Protein AF-A0A7D9HE84-F1 (afdb_monomer_lite)

Sequence (215 aa):
MQRWINGPDFLSQSMENWPERPADMGDIPSDDPEIKKDAKVYATAKNTSNPILTAFERVSSWNKLKKIMAWVLRYKTNLRKRAKDCDDNDTPPEKQDDTKAFKTITVQEMNEAEREILRLVQNDSYPDEIRCVAQCDPQNSQGKRKSIRKSSHIYKLDPIVVNDLLCVGGRLQQAPIDNEAKHPIILPKKHHVVNLIIRHFHNLSGHSGTEYTLL

Radius of gyration: 29.32 Å; chains: 1; bounding box: 57×51×92 Å

pLDDT: mean 75.33, std 14.49, range [41.66, 94.88]

Organism: Paramuricea clavata (NCBI:txid317549)

Foldseek 3Di:
DVCVVVPDPQVVDPPVSDDDDPPPPDDDDPPPPVDDDDPPDDDDPDPCDPVLQVVVLVDQALQVQLQVLLVVVVVVVVVVVVVVVVVPPPDDPPPPPPPPPPDDRDPVSSVVSVVVVQLVQCCVPPVPVLVLQVVQDPPPVPDDRSQDPPPDPCSVQVWHADPSFTWGADDCPPPPDDPCVRTDGDGDPDGSSVVNVLVNVCVVVVVDDPVRSPD

Secondary structure (DSSP, 8-state):
-HHHHH--GGGGS-GGGSPPPPTT-PPPPTT-TTS---------------HHHHHHHT---HHHHHHHHHHHHHHHHHHHHHHHHTTSTTS------TT---PPPPHHHHHHHHHHHHHHHHHHH-HHHHHHHHT--TT-TTS---PPPTTSTTGGG-EEEETTEEEE-STTTTSSS-HHHHSPBP--SS-HHHHHHHHHHHHHTTT--GGGG--

Structure (mmCIF, N/CA/C/O backbone):
data_AF-A0A7D9HE84-F1
#
_entry.id   AF-A0A7D9HE84-F1
#
loop_
_atom_site.group_PDB
_atom_site.id
_atom_site.type_symbol
_atom_site.label_atom_id
_atom_site.label_alt_id
_atom_site.label_comp_id
_atom_site.label_asym_id
_atom_site.label_entity_id
_atom_site.label_seq_id
_atom_site.pdbx_PDB_ins_code
_atom_site.Cartn_x
_atom_site.Cartn_y
_atom_site.Cartn_z
_atom_site.occupancy
_atom_site.B_iso_or_equiv
_atom_site.auth_seq_id
_atom_site.auth_comp_id
_atom_site.auth_asym_id
_atom_site.auth_atom_id
_atom_site.pdbx_PDB_model_num
ATOM 1 N N . MET A 1 1 ? 26.954 -9.619 -48.885 1.00 55.12 1 MET A N 1
ATOM 2 C CA . MET A 1 1 ? 26.266 -9.327 -47.602 1.00 55.12 1 MET A CA 1
ATOM 3 C C . MET A 1 1 ? 26.498 -7.906 -47.078 1.00 55.12 1 MET A C 1
ATOM 5 O O . MET A 1 1 ? 25.589 -7.383 -46.456 1.00 55.12 1 MET A O 1
ATOM 9 N N . GLN A 1 2 ? 27.640 -7.250 -47.335 1.00 63.47 2 GLN A N 1
ATOM 10 C CA . GLN A 1 2 ? 27.937 -5.907 -46.789 1.00 63.47 2 GLN A CA 1
ATOM 11 C C . GLN A 1 2 ? 26.961 -4.795 -47.226 1.00 63.47 2 GLN A C 1
ATOM 13 O O . GLN A 1 2 ? 26.641 -3.929 -46.423 1.00 63.47 2 GLN A O 1
ATOM 18 N N . ARG A 1 3 ? 26.412 -4.858 -48.448 1.00 63.22 3 ARG A N 1
ATOM 19 C CA . ARG A 1 3 ? 25.495 -3.833 -48.996 1.00 63.22 3 ARG A CA 1
ATOM 20 C C . ARG A 1 3 ? 24.160 -3.704 -48.241 1.00 63.22 3 ARG A C 1
ATOM 22 O O . ARG A 1 3 ? 23.574 -2.633 -48.222 1.00 63.22 3 ARG A O 1
ATOM 29 N N . TRP A 1 4 ? 23.690 -4.783 -47.608 1.00 68.06 4 TRP A N 1
ATOM 30 C CA . TRP A 1 4 ? 22.490 -4.769 -46.753 1.00 68.06 4 TRP A CA 1
ATOM 31 C C . TRP A 1 4 ? 22.789 -4.204 -45.359 1.00 68.06 4 TRP A C 1
ATOM 33 O O . TRP A 1 4 ? 21.934 -3.577 -44.749 1.00 68.06 4 TRP A O 1
ATOM 43 N N . ILE A 1 5 ? 24.000 -4.445 -44.850 1.00 76.38 5 ILE A N 1
ATOM 44 C CA . ILE A 1 5 ? 24.392 -4.076 -43.484 1.00 76.38 5 ILE A CA 1
ATOM 45 C C . ILE A 1 5 ? 24.798 -2.600 -43.416 1.00 76.38 5 ILE A C 1
ATOM 47 O O . ILE A 1 5 ? 24.436 -1.914 -42.469 1.00 76.38 5 ILE A O 1
ATOM 51 N N . ASN A 1 6 ? 25.511 -2.112 -44.433 1.00 77.62 6 ASN A N 1
ATOM 52 C CA . ASN A 1 6 ? 26.061 -0.755 -44.454 1.00 77.62 6 ASN A CA 1
ATOM 53 C C . ASN A 1 6 ? 25.227 0.222 -45.296 1.00 77.62 6 ASN A C 1
ATOM 55 O O . ASN A 1 6 ? 25.438 1.427 -45.227 1.00 77.62 6 ASN A O 1
ATOM 59 N N . GLY A 1 7 ? 24.274 -0.293 -46.079 1.00 78.25 7 GLY A N 1
ATOM 60 C CA . GLY A 1 7 ? 23.472 0.508 -46.994 1.00 78.25 7 GLY A CA 1
ATOM 61 C C . GLY A 1 7 ? 24.261 1.025 -48.208 1.00 78.25 7 GLY A C 1
ATOM 62 O O . GLY A 1 7 ? 25.367 0.559 -48.488 1.00 78.25 7 GLY A O 1
ATOM 63 N N . PRO A 1 8 ? 23.662 1.941 -48.986 1.00 80.06 8 PRO A N 1
ATOM 64 C CA . PRO A 1 8 ? 24.319 2.610 -50.102 1.00 80.06 8 PRO A CA 1
ATOM 65 C C . PRO A 1 8 ? 25.438 3.545 -49.637 1.00 80.06 8 PRO A C 1
ATOM 67 O O . PRO A 1 8 ? 25.253 4.319 -48.700 1.00 80.06 8 PRO A O 1
ATOM 70 N N . ASP A 1 9 ? 26.553 3.552 -50.367 1.00 77.44 9 ASP A N 1
ATOM 71 C CA . ASP A 1 9 ? 27.750 4.318 -49.998 1.00 77.44 9 ASP A CA 1
ATOM 72 C C . ASP A 1 9 ? 27.486 5.829 -49.868 1.00 77.44 9 ASP A C 1
ATOM 74 O O . ASP A 1 9 ? 28.075 6.488 -49.011 1.00 77.44 9 ASP A O 1
ATOM 78 N N . PHE A 1 10 ? 26.550 6.378 -50.653 1.00 80.00 10 PHE A N 1
ATOM 79 C CA . PHE A 1 10 ? 26.212 7.805 -50.620 1.00 80.00 10 PHE A CA 1
ATOM 80 C C . PHE A 1 10 ? 25.635 8.263 -49.270 1.00 80.00 10 PHE A C 1
ATOM 82 O O . PHE A 1 10 ? 25.837 9.413 -48.898 1.00 80.00 10 PHE A O 1
ATOM 89 N N . LEU A 1 11 ? 24.987 7.380 -48.492 1.00 75.31 11 LEU A N 1
ATOM 90 C CA . LEU A 1 11 ? 24.453 7.738 -47.166 1.00 75.31 11 LEU A CA 1
ATOM 91 C C . LEU A 1 11 ? 25.554 8.087 -46.159 1.00 75.31 11 LEU A C 1
ATOM 93 O O . LEU A 1 11 ? 25.295 8.782 -45.181 1.00 75.31 11 LEU A O 1
ATOM 97 N N . SER A 1 12 ? 26.771 7.591 -46.388 1.00 79.38 12 SER A N 1
ATOM 98 C CA . SER A 1 12 ? 27.936 7.880 -45.548 1.00 79.38 12 SER A CA 1
ATOM 99 C C . SER A 1 12 ? 28.714 9.128 -45.984 1.00 79.38 12 SER A C 1
ATOM 101 O O . SER A 1 12 ? 29.650 9.534 -45.297 1.00 79.38 12 SER A O 1
ATOM 103 N N . GLN A 1 13 ? 28.338 9.742 -47.111 1.00 81.38 13 GLN A N 1
ATOM 104 C CA . GLN A 1 13 ? 28.983 10.931 -47.672 1.00 81.38 13 GLN A CA 1
ATOM 105 C C . GLN A 1 13 ? 28.201 12.206 -47.323 1.00 81.38 13 GLN A C 1
ATOM 107 O O . GLN A 1 13 ? 27.059 12.149 -46.860 1.00 81.38 13 GLN A O 1
ATOM 112 N N . SER A 1 14 ? 28.821 13.372 -47.543 1.00 79.56 14 SER A N 1
ATOM 113 C CA . SER A 1 14 ? 28.157 14.668 -47.369 1.00 79.56 14 SER A CA 1
ATOM 114 C C . SER A 1 14 ? 26.906 14.772 -48.246 1.00 79.56 14 SER A C 1
ATOM 116 O O . SER A 1 14 ? 26.841 14.192 -49.330 1.00 79.56 14 SER A O 1
ATOM 118 N N . MET A 1 15 ? 25.919 15.542 -47.779 1.00 75.25 15 MET A N 1
ATOM 119 C CA . MET A 1 15 ? 24.612 15.709 -48.431 1.00 75.25 15 MET A CA 1
ATOM 120 C C . MET A 1 15 ? 24.710 16.211 -49.883 1.00 75.25 15 MET A C 1
ATOM 122 O O . MET A 1 15 ? 23.822 15.957 -50.685 1.00 75.25 15 MET A O 1
ATOM 126 N N . GLU A 1 16 ? 25.813 16.873 -50.230 1.00 79.31 16 GLU A N 1
ATOM 127 C CA . GLU A 1 16 ? 26.138 17.352 -51.581 1.00 79.31 16 GLU A CA 1
ATOM 128 C C . GLU A 1 16 ? 26.402 16.216 -52.583 1.00 79.31 16 GLU A C 1
ATOM 130 O O . GLU A 1 16 ? 26.230 16.405 -53.780 1.00 79.31 16 GLU A O 1
ATOM 135 N N . ASN A 1 17 ? 26.810 15.035 -52.107 1.00 78.12 17 ASN A N 1
ATOM 136 C CA . ASN A 1 17 ? 27.086 13.857 -52.936 1.00 78.12 17 ASN A CA 1
ATOM 137 C C . ASN A 1 17 ? 25.906 12.876 -52.985 1.00 78.12 17 ASN A C 1
ATOM 139 O O . ASN A 1 17 ? 26.036 11.750 -53.474 1.00 78.12 17 ASN A O 1
ATOM 143 N N . TRP A 1 18 ? 24.758 13.260 -52.426 1.00 84.00 18 TRP A N 1
ATOM 144 C CA . TRP A 1 18 ? 23.567 12.427 -52.476 1.00 84.00 18 TRP A CA 1
ATOM 145 C C . TRP A 1 18 ? 22.952 12.488 -53.876 1.00 84.00 18 TRP A C 1
ATOM 147 O O . TRP A 1 18 ? 22.980 13.538 -54.517 1.00 84.00 18 TRP A O 1
ATOM 157 N N . PRO A 1 19 ? 22.389 11.377 -54.377 1.00 81.06 19 PRO A N 1
ATOM 158 C CA . PRO A 1 19 ? 21.726 11.380 -55.669 1.00 81.06 19 PRO A CA 1
ATOM 159 C C . PRO A 1 19 ? 20.544 12.353 -55.645 1.00 81.06 19 PRO A C 1
ATOM 161 O O . PRO A 1 19 ? 19.648 12.243 -54.805 1.00 81.06 19 PRO A O 1
ATOM 164 N N . GLU A 1 20 ? 20.537 13.297 -56.580 1.00 74.94 20 GLU A N 1
ATOM 165 C CA . GLU A 1 20 ? 19.415 14.211 -56.762 1.00 74.94 20 GLU A CA 1
ATOM 166 C C . GLU A 1 20 ? 18.215 13.474 -57.364 1.00 74.94 20 GLU A C 1
ATOM 168 O O . GLU A 1 20 ? 18.352 12.526 -58.146 1.00 74.94 20 GLU A O 1
ATOM 173 N N . ARG A 1 21 ? 17.008 13.908 -56.986 1.00 68.94 21 ARG A N 1
ATOM 174 C CA . ARG A 1 21 ? 15.768 13.347 -57.526 1.00 68.94 21 ARG A CA 1
ATOM 175 C C . ARG A 1 21 ? 15.744 13.580 -59.047 1.00 68.94 21 ARG A C 1
ATOM 177 O O . ARG A 1 21 ? 15.818 14.737 -59.461 1.00 68.94 21 ARG A O 1
ATOM 184 N N . PRO A 1 22 ? 15.606 12.532 -59.882 1.00 73.88 22 PRO A N 1
ATOM 185 C CA . PRO A 1 22 ? 15.523 12.700 -61.329 1.00 73.88 22 PRO A CA 1
ATOM 186 C C . PRO A 1 22 ? 14.353 13.616 -61.698 1.00 73.88 22 PRO A C 1
ATOM 188 O O . PRO A 1 22 ? 13.243 13.425 -61.198 1.00 73.88 22 PRO A O 1
ATOM 191 N N . ALA A 1 23 ? 14.588 14.576 -62.595 1.00 62.75 23 ALA A N 1
ATOM 192 C CA . ALA A 1 23 ? 13.592 15.574 -63.007 1.00 62.75 23 ALA A CA 1
ATOM 193 C C . ALA A 1 23 ? 12.332 14.975 -63.671 1.00 62.75 23 ALA A C 1
ATOM 195 O O . ALA A 1 23 ? 11.319 15.658 -63.780 1.00 62.75 23 ALA A O 1
ATOM 196 N N . ASP A 1 24 ? 12.388 13.704 -64.082 1.00 62.75 24 ASP A N 1
ATOM 197 C CA . ASP A 1 24 ? 11.302 12.971 -64.748 1.00 62.75 24 ASP A CA 1
ATOM 198 C C . ASP A 1 24 ? 10.378 12.211 -63.766 1.00 62.75 24 ASP A C 1
ATOM 200 O O . ASP A 1 24 ? 9.417 11.556 -64.162 1.00 62.75 24 ASP A O 1
ATOM 204 N N . MET A 1 25 ? 10.630 12.294 -62.452 1.00 61.25 25 MET A N 1
ATOM 205 C CA . MET A 1 25 ? 9.649 11.864 -61.449 1.00 61.25 25 MET A CA 1
ATOM 206 C C . MET A 1 25 ? 8.612 12.970 -61.248 1.00 61.25 25 MET A C 1
ATOM 208 O O . MET A 1 25 ? 8.736 13.775 -60.318 1.00 61.25 25 MET A O 1
ATOM 212 N N . GLY A 1 26 ? 7.589 12.987 -62.102 1.00 65.75 26 GLY A N 1
ATOM 213 C CA . GLY A 1 26 ? 6.390 13.801 -61.898 1.00 65.75 26 GLY A CA 1
ATOM 214 C C . GLY A 1 26 ? 5.732 13.575 -60.528 1.00 65.75 26 GLY A C 1
ATOM 215 O O . GLY A 1 26 ? 6.112 12.685 -59.759 1.00 65.75 26 GLY A O 1
ATOM 216 N N . ASP A 1 27 ? 4.744 14.404 -60.199 1.00 66.00 27 ASP A N 1
ATOM 217 C CA . ASP A 1 27 ? 3.984 14.244 -58.961 1.00 66.00 27 ASP A CA 1
ATOM 218 C C . ASP A 1 27 ? 3.200 12.931 -58.981 1.00 66.00 27 ASP A C 1
ATOM 220 O O . ASP A 1 27 ? 2.479 12.622 -59.932 1.00 66.00 27 ASP A O 1
ATOM 224 N N . ILE A 1 28 ? 3.361 12.140 -57.921 1.00 63.38 28 ILE A N 1
ATOM 225 C CA . ILE A 1 28 ? 2.688 10.852 -57.806 1.00 63.38 28 ILE A CA 1
ATOM 226 C C . ILE A 1 28 ? 1.194 11.119 -57.547 1.00 63.38 28 ILE A C 1
ATOM 228 O O . ILE A 1 28 ? 0.873 11.879 -56.626 1.00 63.38 28 ILE A O 1
ATOM 232 N N . PRO A 1 29 ? 0.265 10.532 -58.324 1.00 67.94 29 PRO A N 1
ATOM 233 C CA . PRO A 1 29 ? -1.163 10.752 -58.134 1.00 67.94 29 PRO A CA 1
ATOM 234 C C . PRO A 1 29 ? -1.612 10.363 -56.720 1.00 67.94 29 PRO A C 1
ATOM 236 O O . PRO A 1 29 ? -1.306 9.277 -56.234 1.00 67.94 29 PRO A O 1
ATOM 239 N N . SER A 1 30 ? -2.402 11.223 -56.072 1.00 62.06 30 SER A N 1
ATOM 240 C CA . SER A 1 30 ? -2.876 11.022 -54.689 1.00 62.06 30 SER A CA 1
ATOM 241 C C . SER A 1 30 ? -3.753 9.769 -54.479 1.00 62.06 30 SER A C 1
ATOM 243 O O . SER A 1 30 ? -4.073 9.443 -53.332 1.00 62.06 30 SER A O 1
ATOM 245 N N . ASP A 1 31 ? -4.161 9.089 -55.552 1.00 66.56 31 ASP A N 1
ATOM 246 C CA . ASP A 1 31 ? -5.043 7.913 -55.540 1.00 66.56 31 ASP A CA 1
ATOM 247 C C . ASP A 1 31 ? -4.366 6.624 -56.040 1.00 66.56 31 ASP A C 1
ATOM 249 O O . ASP A 1 31 ? -5.037 5.674 -56.440 1.00 66.56 31 ASP A O 1
ATOM 253 N N . ASP A 1 32 ? -3.036 6.557 -55.981 1.00 69.75 32 ASP A N 1
ATOM 254 C CA . ASP A 1 32 ? -2.307 5.318 -56.245 1.00 69.75 32 ASP A CA 1
ATOM 255 C C . ASP A 1 32 ? -2.582 4.262 -55.139 1.00 69.75 32 ASP A C 1
ATOM 257 O O . ASP A 1 32 ? -2.322 4.519 -53.955 1.00 69.75 32 ASP A O 1
ATOM 261 N N . PRO A 1 33 ? -3.117 3.073 -55.485 1.00 63.25 33 PRO A N 1
ATOM 262 C CA . PRO A 1 33 ? -3.430 2.013 -54.527 1.00 63.25 33 PRO A CA 1
ATOM 263 C C . PRO A 1 33 ? -2.194 1.350 -53.891 1.00 63.25 33 PRO A C 1
ATOM 265 O O . PRO A 1 33 ? -2.343 0.675 -52.869 1.00 63.25 33 PRO A O 1
ATOM 268 N N . GLU A 1 34 ? -0.991 1.528 -54.447 1.00 67.56 34 GLU A N 1
ATOM 269 C CA . GLU A 1 34 ? 0.266 1.034 -53.868 1.00 67.56 34 GLU A CA 1
ATOM 270 C C . GLU A 1 34 ? 0.858 2.002 -52.825 1.00 67.56 34 GLU A C 1
ATOM 272 O O . GLU A 1 34 ? 1.746 1.628 -52.051 1.00 67.56 34 GLU A O 1
ATOM 277 N N . ILE A 1 35 ? 0.316 3.223 -52.717 1.00 63.00 35 ILE A N 1
ATOM 278 C CA . ILE A 1 35 ? 0.700 4.201 -51.696 1.00 63.00 35 ILE A CA 1
ATOM 279 C C . ILE A 1 35 ? -0.163 4.004 -50.451 1.00 63.00 35 ILE A C 1
ATOM 281 O O . ILE A 1 35 ? -1.367 4.272 -50.421 1.00 63.00 35 ILE A O 1
ATOM 285 N N . LYS A 1 36 ? 0.470 3.582 -49.353 1.00 59.44 36 LYS A N 1
ATOM 286 C CA . LYS A 1 36 ? -0.172 3.600 -48.035 1.00 59.44 36 LYS A CA 1
ATOM 287 C C . LYS A 1 36 ? -0.446 5.049 -47.629 1.00 59.44 36 LYS A C 1
ATOM 289 O O . LYS A 1 36 ? 0.465 5.742 -47.187 1.00 59.44 36 LYS A O 1
ATOM 294 N N . LYS A 1 37 ? -1.710 5.476 -47.743 1.00 60.06 37 LYS A N 1
ATOM 295 C CA . LYS A 1 37 ? -2.224 6.729 -47.160 1.00 60.06 37 LYS A CA 1
ATOM 296 C C . LYS A 1 37 ? -1.767 6.809 -45.697 1.00 60.06 37 LYS A C 1
ATOM 298 O O . LYS A 1 37 ? -1.848 5.799 -44.994 1.00 60.06 37 LYS A O 1
ATOM 303 N N . ASP A 1 38 ? -1.259 7.973 -45.283 1.00 58.78 38 ASP A N 1
ATOM 304 C CA . ASP A 1 38 ? -0.577 8.200 -44.003 1.00 58.78 38 ASP A CA 1
ATOM 305 C C . ASP A 1 38 ? -1.162 7.370 -42.857 1.00 58.78 38 ASP A C 1
ATOM 307 O O . ASP A 1 38 ? -2.359 7.435 -42.551 1.00 58.78 38 ASP A O 1
ATOM 311 N N . ALA A 1 39 ? -0.306 6.573 -42.216 1.00 52.66 39 ALA A N 1
ATOM 312 C CA . ALA A 1 39 ? -0.697 5.753 -41.083 1.00 52.66 39 ALA A CA 1
ATOM 313 C C . ALA A 1 39 ? -1.156 6.667 -39.938 1.00 52.66 39 ALA A C 1
ATOM 315 O O . ALA A 1 39 ? -0.348 7.207 -39.184 1.00 52.66 39 ALA A O 1
ATOM 316 N N . LYS A 1 40 ? -2.473 6.842 -39.790 1.00 61.28 40 LYS A N 1
ATOM 317 C CA . LYS A 1 40 ? -3.056 7.505 -38.622 1.00 61.28 40 LYS A CA 1
ATOM 318 C C . LYS A 1 40 ? -2.782 6.645 -37.392 1.00 61.28 40 LYS A C 1
ATOM 320 O O . LYS A 1 40 ? -3.457 5.647 -37.147 1.00 61.28 40 LYS A O 1
ATOM 325 N N . VAL A 1 41 ? -1.766 7.029 -36.625 1.00 53.50 41 VAL A N 1
ATOM 326 C CA . VAL A 1 41 ? -1.470 6.431 -35.324 1.00 53.50 41 VAL A CA 1
ATOM 327 C C . VAL A 1 41 ? -2.462 6.997 -34.314 1.00 53.50 41 VAL A C 1
ATOM 329 O O . VAL A 1 41 ? -2.387 8.162 -33.930 1.00 53.50 41 VAL A O 1
ATOM 332 N N . TYR A 1 42 ? -3.408 6.171 -33.877 1.00 61.50 42 TYR A N 1
ATOM 333 C CA . TYR A 1 42 ? -4.300 6.511 -32.775 1.00 61.50 42 TYR A CA 1
ATOM 334 C C . TYR A 1 42 ? -3.640 6.095 -31.461 1.00 61.50 42 TYR A C 1
ATOM 336 O O . TYR A 1 42 ? -3.460 4.908 -31.191 1.00 61.50 42 TYR A O 1
ATOM 344 N N . ALA A 1 43 ? -3.274 7.069 -30.629 1.00 54.94 43 ALA A N 1
ATOM 345 C CA . ALA A 1 43 ? -2.825 6.798 -29.272 1.00 54.94 43 ALA A CA 1
ATOM 346 C C . ALA A 1 43 ? -4.036 6.415 -28.408 1.00 54.94 43 ALA A C 1
ATOM 348 O O . ALA A 1 43 ? -4.848 7.259 -28.035 1.00 54.94 43 ALA A O 1
ATOM 349 N N . THR A 1 44 ? -4.175 5.132 -28.079 1.00 53.66 44 THR A N 1
ATOM 350 C CA . THR A 1 44 ? -5.149 4.694 -27.076 1.00 53.66 44 THR A CA 1
ATOM 351 C C . THR A 1 44 ? -4.601 5.001 -25.687 1.00 53.66 44 THR A C 1
ATOM 353 O O . THR A 1 44 ? -3.678 4.329 -25.222 1.00 53.66 44 THR 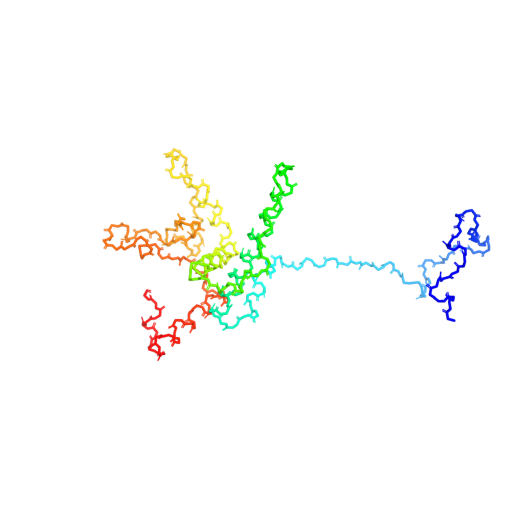A O 1
ATOM 356 N N . ALA A 1 45 ? -5.173 5.996 -25.010 1.00 58.53 45 ALA A N 1
ATOM 357 C CA . ALA A 1 45 ? -4.937 6.215 -23.589 1.00 58.53 45 ALA A CA 1
ATOM 358 C C . ALA A 1 45 ? -5.522 5.028 -22.805 1.00 58.53 45 ALA A C 1
ATOM 360 O O . ALA A 1 45 ? -6.716 4.980 -22.512 1.00 58.53 45 ALA A O 1
ATOM 361 N N . LYS A 1 46 ? -4.697 4.021 -22.498 1.00 56.78 46 LYS A N 1
ATOM 362 C CA . LYS A 1 46 ? -5.054 3.040 -21.469 1.00 56.78 46 LYS A CA 1
ATOM 363 C C . LYS A 1 46 ? -5.124 3.789 -20.144 1.00 56.78 46 LYS A C 1
ATOM 365 O O . LYS A 1 46 ? -4.199 4.534 -19.828 1.00 56.78 46 LYS A O 1
ATOM 370 N N . ASN A 1 47 ? -6.210 3.581 -19.396 1.00 58.31 47 ASN A N 1
ATOM 371 C CA . ASN A 1 47 ? -6.350 4.083 -18.032 1.00 58.31 47 ASN A CA 1
ATOM 372 C C . ASN A 1 47 ? -5.047 3.840 -17.269 1.00 58.31 47 ASN A C 1
ATOM 374 O O . ASN A 1 47 ? -4.527 2.723 -17.269 1.00 58.31 47 ASN A O 1
ATOM 378 N N . THR A 1 48 ? -4.523 4.913 -16.690 1.00 58.00 48 THR A N 1
ATOM 379 C CA . THR A 1 48 ? -3.223 5.028 -16.034 1.00 58.00 48 THR A CA 1
ATOM 380 C C . THR A 1 48 ? -3.173 4.169 -14.766 1.00 58.00 48 THR A C 1
ATOM 382 O O . THR A 1 48 ? -3.140 4.696 -13.660 1.00 58.00 48 THR A O 1
ATOM 385 N N . SER A 1 49 ? -3.222 2.839 -14.887 1.00 67.19 49 SER A N 1
ATOM 386 C CA . SER A 1 49 ? -3.042 1.963 -13.732 1.00 67.19 49 SER A CA 1
ATOM 387 C C . SER A 1 49 ? -1.592 2.061 -13.281 1.00 67.19 49 SER A C 1
ATOM 389 O O . SER A 1 49 ? -0.666 1.987 -14.094 1.00 67.19 49 SER A O 1
ATOM 391 N N . ASN A 1 50 ? -1.378 2.237 -11.981 1.00 78.56 50 ASN A N 1
ATOM 392 C CA . ASN A 1 50 ? -0.035 2.295 -11.428 1.00 78.56 50 ASN A CA 1
ATOM 393 C C . ASN A 1 50 ? 0.713 0.986 -11.771 1.00 78.56 50 ASN A C 1
ATOM 395 O O . ASN A 1 50 ? 0.246 -0.089 -11.382 1.00 78.56 50 ASN A O 1
ATOM 399 N N . PRO A 1 51 ? 1.867 1.035 -12.467 1.00 84.00 51 PRO A N 1
ATOM 400 C CA . PRO A 1 51 ? 2.566 -0.168 -12.926 1.00 84.00 51 PRO A CA 1
ATOM 401 C C . PRO A 1 51 ? 2.991 -1.081 -11.768 1.00 84.00 51 PRO A C 1
ATOM 403 O O . PRO A 1 51 ? 3.078 -2.298 -11.935 1.00 84.00 51 PRO A O 1
ATOM 406 N N . ILE A 1 52 ? 3.215 -0.510 -10.579 1.00 85.56 52 ILE A N 1
ATOM 407 C CA . ILE A 1 52 ? 3.523 -1.266 -9.362 1.00 85.56 52 ILE A CA 1
ATOM 408 C C . ILE A 1 52 ? 2.299 -2.073 -8.913 1.00 85.56 52 ILE A C 1
ATOM 410 O O . ILE A 1 52 ? 2.434 -3.249 -8.581 1.00 85.56 52 ILE A O 1
ATOM 414 N N . LEU A 1 53 ? 1.099 -1.489 -8.960 1.00 86.19 53 LEU A N 1
ATOM 415 C CA . LEU A 1 53 ? -0.137 -2.184 -8.586 1.00 86.19 53 LEU A CA 1
ATOM 416 C C . LEU A 1 53 ? -0.495 -3.278 -9.592 1.00 86.19 53 LEU A C 1
ATOM 418 O O . LEU A 1 53 ? -0.844 -4.383 -9.186 1.00 86.19 53 LEU A O 1
ATOM 422 N N . THR A 1 54 ? -0.281 -3.039 -10.887 1.00 87.50 54 THR A N 1
ATOM 423 C CA . THR A 1 54 ? -0.404 -4.088 -11.911 1.00 87.50 54 THR A CA 1
ATOM 424 C C . THR A 1 54 ? 0.567 -5.247 -11.651 1.00 87.50 54 THR A C 1
ATOM 426 O O . THR A 1 54 ? 0.235 -6.413 -11.855 1.00 87.50 54 THR A O 1
ATOM 429 N N . ALA A 1 55 ? 1.777 -4.968 -11.153 1.00 87.75 55 ALA A N 1
ATOM 430 C CA . ALA A 1 55 ? 2.708 -6.023 -10.763 1.00 87.75 55 ALA A CA 1
ATOM 431 C C . ALA A 1 55 ? 2.221 -6.817 -9.535 1.00 87.75 55 ALA A C 1
ATOM 433 O O . ALA A 1 55 ? 2.496 -8.017 -9.446 1.00 87.75 55 ALA A O 1
ATOM 434 N N . PHE A 1 56 ? 1.471 -6.194 -8.618 1.00 91.44 56 PHE A N 1
ATOM 435 C CA . PHE A 1 56 ? 0.912 -6.874 -7.444 1.00 91.44 56 PHE A CA 1
ATOM 436 C C . PHE A 1 56 ? -0.122 -7.936 -7.827 1.00 91.44 56 PHE A C 1
ATOM 438 O O . PHE A 1 56 ? -0.164 -8.988 -7.189 1.00 91.44 56 PHE A O 1
ATOM 445 N N . GLU A 1 57 ? -0.894 -7.720 -8.896 1.00 89.44 57 GLU A N 1
ATOM 446 C CA . GLU A 1 57 ? -1.880 -8.685 -9.416 1.00 89.44 57 GLU A CA 1
ATOM 447 C C . GLU A 1 57 ? -1.251 -10.027 -9.817 1.00 89.44 57 GLU A C 1
ATOM 449 O O . GLU A 1 57 ? -1.882 -11.079 -9.733 1.00 89.44 57 GLU A O 1
ATOM 454 N N . ARG A 1 58 ? 0.035 -10.021 -10.186 1.00 90.69 58 ARG A N 1
ATOM 455 C CA . ARG A 1 58 ? 0.783 -11.226 -10.581 1.00 90.69 58 ARG A CA 1
ATOM 456 C C . ARG A 1 58 ? 1.271 -12.048 -9.386 1.00 90.69 58 ARG A C 1
ATOM 458 O O . ARG A 1 58 ? 1.822 -13.135 -9.567 1.00 90.69 58 ARG A O 1
ATOM 465 N N . VAL A 1 59 ? 1.119 -11.536 -8.165 1.00 92.00 59 VAL A N 1
ATOM 466 C CA . VAL A 1 59 ? 1.581 -12.182 -6.934 1.00 92.00 59 VAL A CA 1
ATOM 467 C C . VAL A 1 59 ? 0.396 -12.809 -6.207 1.00 92.00 59 VAL A C 1
ATOM 469 O O . VAL A 1 59 ? -0.598 -12.150 -5.947 1.00 92.00 59 VAL A O 1
ATOM 472 N N . SER A 1 60 ? 0.507 -14.081 -5.827 1.00 91.81 60 SER A N 1
ATOM 473 C CA . SER A 1 60 ? -0.576 -14.845 -5.184 1.00 91.81 60 SER A CA 1
ATOM 474 C C . SER A 1 60 ? -0.416 -15.038 -3.669 1.00 91.81 60 SER A C 1
ATOM 476 O O . SER A 1 60 ? -1.234 -15.707 -3.042 1.00 91.81 60 SER A O 1
ATOM 478 N N . SER A 1 61 ? 0.637 -14.482 -3.060 1.00 93.06 61 SER A N 1
ATOM 479 C CA . SER A 1 61 ? 0.949 -14.655 -1.636 1.00 93.06 61 SER A CA 1
ATOM 480 C C . SER A 1 61 ? 1.300 -13.327 -0.980 1.00 93.06 61 SER A C 1
ATOM 482 O O . SER A 1 61 ? 2.185 -12.614 -1.457 1.00 93.06 61 SER A O 1
ATOM 484 N N . TRP A 1 62 ? 0.659 -13.040 0.157 1.00 93.88 62 TRP A N 1
ATOM 485 C CA . TRP A 1 62 ? 0.918 -11.835 0.946 1.00 93.88 62 TRP A CA 1
ATOM 486 C C . TRP A 1 62 ? 2.379 -11.733 1.394 1.00 93.88 62 TRP A C 1
ATOM 488 O O . TRP A 1 62 ? 3.047 -10.738 1.134 1.00 93.88 62 TRP A O 1
ATOM 498 N N . ASN A 1 63 ? 2.934 -12.803 1.968 1.00 92.62 63 ASN A N 1
ATOM 499 C CA . ASN A 1 63 ? 4.334 -12.815 2.400 1.00 92.62 63 ASN A CA 1
ATOM 500 C C . ASN A 1 63 ? 5.315 -12.663 1.232 1.00 92.62 63 ASN A C 1
ATOM 502 O O . ASN A 1 63 ? 6.347 -12.007 1.377 1.00 92.62 63 ASN A O 1
ATOM 506 N N . LYS A 1 64 ? 5.000 -13.238 0.063 1.00 93.44 64 LYS A N 1
ATOM 507 C CA . LYS A 1 64 ? 5.812 -13.045 -1.146 1.00 93.44 64 LYS A CA 1
ATOM 508 C C . LYS A 1 64 ? 5.779 -11.584 -1.591 1.00 93.44 64 LYS A C 1
ATOM 510 O O . LYS A 1 64 ? 6.831 -11.032 -1.896 1.00 93.44 64 LYS A O 1
ATOM 515 N N . LEU A 1 65 ? 4.602 -10.961 -1.573 1.00 94.88 65 LEU A N 1
ATOM 516 C CA . LEU A 1 65 ? 4.433 -9.554 -1.919 1.00 94.88 65 LEU A CA 1
ATOM 517 C C . LEU A 1 65 ? 5.219 -8.641 -0.966 1.00 94.88 65 LEU A C 1
ATOM 519 O O . LEU A 1 65 ? 6.006 -7.821 -1.436 1.00 94.88 65 LEU A O 1
ATOM 523 N N . LYS A 1 66 ? 5.104 -8.852 0.353 1.00 94.25 66 LYS A N 1
ATOM 524 C CA . LYS A 1 66 ? 5.881 -8.111 1.362 1.00 94.25 66 LYS A CA 1
ATOM 525 C C . LYS A 1 66 ? 7.387 -8.229 1.140 1.00 94.25 66 LYS A C 1
ATOM 527 O O . LYS A 1 66 ? 8.089 -7.226 1.165 1.00 94.25 66 LYS A O 1
ATOM 532 N N . LYS A 1 67 ? 7.892 -9.437 0.859 1.00 92.94 67 LYS A N 1
ATOM 533 C CA . LYS A 1 67 ? 9.321 -9.657 0.572 1.00 92.94 67 LYS A CA 1
ATOM 534 C C . LYS A 1 67 ? 9.785 -8.940 -0.694 1.00 92.94 67 LYS A C 1
ATOM 536 O O . LYS A 1 67 ? 10.843 -8.320 -0.678 1.00 92.94 67 LYS A O 1
ATOM 541 N N . ILE A 1 68 ? 9.014 -9.020 -1.781 1.00 93.50 68 ILE A N 1
ATOM 542 C CA . ILE A 1 68 ? 9.330 -8.308 -3.030 1.00 93.50 68 ILE A CA 1
ATOM 543 C C . ILE A 1 68 ? 9.387 -6.804 -2.761 1.00 93.50 68 ILE A C 1
ATOM 545 O O . ILE A 1 68 ? 10.351 -6.146 -3.146 1.00 93.50 68 ILE A O 1
ATOM 549 N N . MET A 1 69 ? 8.391 -6.267 -2.055 1.00 94.12 69 MET A N 1
ATOM 550 C CA . MET A 1 69 ? 8.347 -4.840 -1.772 1.00 94.12 69 MET A CA 1
ATOM 551 C C . MET A 1 69 ? 9.474 -4.388 -0.839 1.00 94.12 69 MET A C 1
ATOM 553 O O . MET A 1 69 ? 10.077 -3.349 -1.094 1.00 94.12 69 MET A O 1
ATOM 557 N N . ALA A 1 70 ? 9.843 -5.192 0.160 1.00 94.00 70 ALA A N 1
ATOM 558 C CA . ALA A 1 70 ? 10.995 -4.916 1.016 1.00 94.00 70 ALA A CA 1
ATOM 559 C C . ALA A 1 70 ? 12.296 -4.799 0.203 1.00 94.00 70 ALA A C 1
ATOM 561 O O . ALA A 1 70 ? 13.072 -3.866 0.405 1.00 94.00 70 ALA A O 1
ATOM 562 N N . TRP A 1 71 ? 12.511 -5.686 -0.776 1.00 93.00 71 TRP A N 1
ATOM 563 C CA . TRP A 1 71 ? 13.662 -5.592 -1.680 1.00 93.00 71 TRP A CA 1
ATOM 564 C C . TRP A 1 71 ? 13.639 -4.332 -2.540 1.00 93.00 71 TRP A C 1
ATOM 566 O O . TRP A 1 71 ? 14.664 -3.666 -2.675 1.00 93.00 71 TRP A O 1
ATOM 576 N N . VAL A 1 72 ? 12.481 -3.981 -3.098 1.00 92.75 72 VAL A N 1
ATOM 577 C CA . VAL A 1 72 ? 12.326 -2.765 -3.908 1.00 92.75 72 VAL A CA 1
ATOM 578 C C . VAL A 1 72 ? 12.581 -1.508 -3.068 1.00 92.75 72 VAL A C 1
ATOM 580 O O . VAL A 1 72 ? 13.277 -0.605 -3.528 1.00 92.75 72 VAL A O 1
ATOM 583 N N . LEU A 1 73 ? 12.088 -1.450 -1.827 1.00 91.69 73 LEU A N 1
ATOM 584 C CA . LEU A 1 73 ? 12.347 -0.338 -0.908 1.00 91.69 73 LEU A CA 1
ATOM 585 C C . LEU A 1 73 ? 13.825 -0.241 -0.527 1.00 91.69 73 LEU A C 1
ATOM 587 O O . LEU A 1 73 ? 14.399 0.846 -0.579 1.00 91.69 73 LEU A O 1
ATOM 591 N N . ARG A 1 74 ? 14.468 -1.371 -0.219 1.00 90.88 74 ARG A N 1
ATOM 592 C CA . ARG A 1 74 ? 15.910 -1.423 0.048 1.00 90.88 74 ARG A CA 1
ATOM 593 C C . ARG A 1 74 ? 16.709 -0.916 -1.152 1.00 90.88 74 ARG A C 1
ATOM 595 O O . ARG A 1 74 ? 17.603 -0.087 -0.996 1.00 90.88 74 ARG A O 1
ATOM 602 N N . TYR A 1 75 ? 16.349 -1.360 -2.354 1.00 90.56 75 TYR A N 1
ATOM 603 C CA . TYR A 1 75 ? 16.985 -0.918 -3.590 1.00 90.56 75 TYR A CA 1
ATOM 604 C C . TYR A 1 75 ? 16.798 0.588 -3.826 1.00 90.56 75 TYR A C 1
ATOM 606 O O . TYR A 1 75 ? 17.775 1.299 -4.052 1.00 90.56 75 TYR A O 1
ATOM 614 N N . LYS A 1 76 ? 15.571 1.102 -3.670 1.00 90.94 76 LYS A N 1
ATOM 615 C CA . LYS A 1 76 ? 15.251 2.539 -3.735 1.00 90.94 76 LYS A CA 1
ATOM 616 C C . LYS A 1 76 ? 16.096 3.356 -2.754 1.00 90.94 76 LYS A C 1
ATOM 618 O O . LYS A 1 76 ? 16.620 4.404 -3.127 1.00 90.94 76 LYS A O 1
ATOM 623 N N . THR A 1 77 ? 16.253 2.888 -1.518 1.00 89.44 77 THR A N 1
ATOM 624 C CA . THR A 1 77 ? 17.079 3.555 -0.501 1.00 89.44 77 THR A CA 1
ATOM 625 C C . THR A 1 77 ? 18.557 3.559 -0.886 1.00 89.44 77 THR A C 1
ATOM 627 O O . THR A 1 77 ? 19.211 4.589 -0.751 1.00 89.44 77 THR A O 1
ATOM 630 N N . ASN A 1 78 ? 19.078 2.455 -1.423 1.00 88.19 78 ASN A N 1
ATOM 631 C CA . ASN A 1 78 ? 20.466 2.375 -1.884 1.00 88.19 78 ASN A CA 1
ATOM 632 C C . ASN A 1 78 ? 20.740 3.317 -3.064 1.00 88.19 78 ASN A C 1
ATOM 634 O O . ASN A 1 78 ? 21.762 3.998 -3.071 1.00 88.19 78 ASN A O 1
ATOM 638 N N . LEU A 1 79 ? 19.816 3.403 -4.028 1.00 89.06 79 LEU A N 1
ATOM 639 C CA . LEU A 1 79 ? 19.922 4.348 -5.142 1.00 89.06 79 LEU A CA 1
ATOM 640 C C . LEU A 1 79 ? 19.915 5.801 -4.660 1.00 89.06 79 LEU A C 1
ATOM 642 O O . LEU A 1 79 ? 20.735 6.595 -5.102 1.00 89.06 79 LEU A O 1
ATOM 646 N N . ARG A 1 80 ? 19.022 6.146 -3.724 1.00 88.12 80 ARG A N 1
ATOM 647 C CA . ARG A 1 80 ? 18.946 7.501 -3.156 1.00 88.12 80 ARG A CA 1
ATOM 648 C C . ARG A 1 80 ? 20.199 7.899 -2.386 1.00 88.12 80 ARG A C 1
ATOM 650 O O . ARG A 1 80 ? 20.545 9.069 -2.415 1.00 88.12 80 ARG A O 1
ATOM 657 N N . LYS A 1 81 ? 20.848 6.959 -1.692 1.00 85.44 81 LYS A N 1
ATOM 658 C CA . LYS A 1 81 ? 22.132 7.213 -1.021 1.00 85.44 81 LYS A CA 1
ATOM 659 C C . LYS A 1 81 ? 23.213 7.535 -2.047 1.00 85.44 81 LYS A C 1
ATOM 661 O O . LYS A 1 81 ? 23.741 8.632 -2.022 1.00 85.44 81 LYS A O 1
ATOM 666 N N . ARG A 1 82 ? 23.383 6.666 -3.049 1.00 83.50 82 ARG A N 1
ATOM 667 C CA . ARG A 1 82 ? 24.345 6.887 -4.142 1.00 83.50 82 ARG A CA 1
ATOM 668 C C . ARG A 1 82 ? 24.122 8.202 -4.891 1.00 83.50 82 ARG A C 1
ATOM 670 O O . ARG A 1 82 ? 25.086 8.836 -5.284 1.00 83.50 82 ARG A O 1
ATOM 677 N N . ALA A 1 83 ? 22.864 8.600 -5.083 1.00 85.56 83 ALA A N 1
ATOM 678 C CA . ALA A 1 83 ? 22.512 9.864 -5.726 1.00 85.56 83 ALA A CA 1
ATOM 679 C C . ALA A 1 83 ? 22.813 11.109 -4.867 1.00 85.56 83 ALA A C 1
ATOM 681 O O . ALA A 1 83 ? 22.931 12.196 -5.414 1.00 85.56 83 ALA A O 1
ATOM 682 N N . LYS A 1 84 ? 22.900 10.975 -3.538 1.00 81.19 84 LYS A N 1
ATOM 683 C CA . LYS A 1 84 ? 23.323 12.061 -2.637 1.00 81.19 84 LYS A CA 1
ATOM 684 C C . LYS A 1 84 ? 24.841 12.119 -2.514 1.00 81.19 84 LYS A C 1
ATOM 686 O O . LYS A 1 84 ? 25.411 13.198 -2.550 1.00 81.19 84 LYS A O 1
ATOM 691 N N . ASP A 1 85 ? 25.478 10.952 -2.464 1.00 74.56 85 ASP A N 1
ATOM 692 C CA . ASP A 1 85 ? 26.936 10.829 -2.397 1.00 74.56 85 ASP A CA 1
ATOM 693 C C . ASP A 1 85 ? 27.630 11.403 -3.653 1.00 74.56 85 ASP A C 1
ATOM 695 O O . ASP A 1 85 ? 28.809 11.728 -3.602 1.00 74.56 85 ASP A O 1
ATOM 699 N N . CYS A 1 86 ? 26.927 11.531 -4.789 1.00 63.25 86 CYS A N 1
ATOM 700 C CA . CYS A 1 86 ? 27.447 12.206 -5.985 1.00 63.25 86 CYS A CA 1
ATOM 701 C C . CYS A 1 86 ? 27.175 13.721 -6.044 1.00 63.25 86 CYS A C 1
ATOM 703 O O . CYS A 1 86 ? 27.692 14.372 -6.947 1.00 63.25 86 CYS A O 1
ATOM 705 N N . ASP A 1 87 ? 26.360 14.264 -5.134 1.00 63.09 87 ASP A N 1
ATOM 706 C CA . ASP A 1 87 ? 26.055 15.703 -5.036 1.00 63.09 87 ASP A CA 1
ATOM 707 C C . ASP A 1 87 ? 27.010 16.396 -4.035 1.00 63.09 87 ASP A C 1
ATOM 709 O O . ASP A 1 87 ? 27.488 17.502 -4.282 1.00 63.09 87 ASP A O 1
ATOM 713 N N . ASP A 1 88 ? 27.391 15.697 -2.956 1.00 59.78 88 ASP A N 1
ATOM 714 C CA . ASP A 1 88 ? 28.400 16.139 -1.982 1.00 59.78 88 ASP A CA 1
ATOM 715 C C . ASP A 1 88 ? 29.824 15.722 -2.421 1.00 59.78 88 ASP A C 1
ATOM 717 O O . ASP A 1 88 ? 30.345 14.672 -2.049 1.00 59.78 88 ASP A O 1
ATOM 721 N N . ASN A 1 89 ? 30.479 16.559 -3.231 1.00 59.12 89 ASN A N 1
ATOM 722 C CA . ASN A 1 89 ? 31.783 16.292 -3.868 1.00 59.12 89 ASN A CA 1
ATOM 723 C C . ASN A 1 89 ? 33.035 16.249 -2.949 1.00 59.12 89 ASN A C 1
ATOM 725 O O . ASN A 1 89 ? 34.144 16.257 -3.474 1.00 59.12 89 ASN A O 1
ATOM 729 N N . ASP A 1 90 ? 32.923 16.171 -1.617 1.00 59.53 90 ASP A N 1
ATOM 730 C CA . ASP A 1 90 ? 34.090 16.310 -0.714 1.00 59.53 90 ASP A CA 1
ATOM 731 C C . ASP A 1 90 ? 34.329 15.149 0.267 1.00 59.53 90 ASP A C 1
ATOM 733 O O . ASP A 1 90 ? 35.129 15.258 1.198 1.00 59.53 90 ASP A O 1
ATOM 737 N N . THR A 1 91 ? 33.697 13.986 0.094 1.00 59.69 91 THR A N 1
ATOM 738 C CA . THR A 1 91 ? 34.085 12.800 0.879 1.00 59.69 91 THR A CA 1
ATOM 739 C C . THR A 1 91 ? 34.168 11.566 -0.011 1.00 59.69 91 THR A C 1
ATOM 741 O O . THR A 1 91 ? 33.169 11.200 -0.630 1.00 59.69 91 THR A O 1
ATOM 744 N N . PRO A 1 92 ? 35.335 10.893 -0.100 1.00 56.78 92 PRO A N 1
ATOM 745 C CA . PRO A 1 92 ? 35.439 9.644 -0.836 1.00 56.78 92 PRO A CA 1
ATOM 746 C C . PRO A 1 92 ? 34.392 8.671 -0.289 1.00 56.78 92 PRO A C 1
ATOM 748 O O . PRO A 1 92 ? 34.334 8.509 0.935 1.00 56.78 92 PRO A O 1
ATOM 751 N N . PRO A 1 93 ? 33.583 8.015 -1.141 1.00 56.50 93 PRO A N 1
ATOM 752 C CA . PRO A 1 93 ? 32.686 6.978 -0.669 1.00 56.50 93 PRO A CA 1
ATOM 753 C C . PRO A 1 93 ? 33.555 5.934 0.020 1.00 56.50 93 PRO A C 1
ATOM 755 O O . PRO A 1 93 ? 34.388 5.282 -0.617 1.00 56.50 93 PRO A O 1
ATOM 758 N N . GLU A 1 94 ? 33.411 5.833 1.341 1.00 53.47 94 GLU A N 1
ATOM 759 C CA . GLU A 1 94 ? 34.046 4.791 2.126 1.00 53.47 94 GLU A CA 1
ATOM 760 C C . GLU A 1 94 ? 33.653 3.478 1.451 1.00 53.47 94 GLU A C 1
ATOM 762 O O . GLU A 1 94 ? 32.464 3.155 1.347 1.00 53.47 94 GLU A O 1
ATOM 767 N N . LYS A 1 95 ? 34.645 2.794 0.865 1.00 52.06 95 LYS A N 1
ATOM 768 C CA . LYS A 1 95 ? 34.452 1.541 0.138 1.00 52.06 95 LYS A CA 1
ATOM 769 C C . LYS A 1 95 ? 33.865 0.552 1.134 1.00 52.06 95 LYS A C 1
ATOM 771 O O . LYS A 1 95 ? 34.600 -0.067 1.898 1.00 52.06 95 LYS A O 1
ATOM 776 N N . GLN A 1 96 ? 32.537 0.457 1.177 1.00 54.78 96 GLN A N 1
ATOM 777 C CA . GLN A 1 96 ? 31.866 -0.569 1.951 1.00 54.78 96 GLN A CA 1
ATOM 778 C C . GLN A 1 96 ? 32.270 -1.888 1.323 1.00 54.78 96 GLN A C 1
ATOM 780 O O . GLN A 1 96 ? 31.820 -2.211 0.231 1.00 54.78 96 GLN A O 1
ATOM 785 N N . ASP A 1 97 ? 33.161 -2.570 2.032 1.00 44.19 97 ASP A N 1
ATOM 786 C CA . ASP A 1 97 ? 33.635 -3.922 1.800 1.00 44.19 97 ASP A CA 1
ATOM 787 C C . ASP A 1 97 ? 32.569 -4.767 1.082 1.00 44.19 97 ASP A C 1
ATOM 789 O O . ASP A 1 97 ? 31.507 -5.084 1.635 1.00 44.19 97 ASP A O 1
ATOM 793 N N . ASP A 1 98 ? 32.851 -5.093 -0.181 1.00 49.97 98 ASP A N 1
ATOM 794 C CA . ASP A 1 98 ? 31.985 -5.846 -1.095 1.00 49.97 98 ASP A CA 1
ATOM 795 C C . ASP A 1 98 ? 31.757 -7.305 -0.631 1.00 49.97 98 ASP A C 1
ATOM 797 O O . ASP A 1 98 ? 31.112 -8.100 -1.314 1.00 49.97 98 ASP A O 1
ATOM 801 N N . THR A 1 99 ? 32.225 -7.662 0.570 1.00 50.88 99 THR A N 1
ATOM 802 C CA . THR A 1 99 ? 31.930 -8.918 1.271 1.00 50.88 99 THR A CA 1
ATOM 803 C C . THR A 1 99 ? 30.832 -8.798 2.335 1.00 50.88 99 THR A C 1
ATOM 805 O O . THR A 1 99 ? 30.691 -9.662 3.203 1.00 50.88 99 THR A O 1
ATOM 808 N N . LYS A 1 100 ? 29.976 -7.769 2.281 1.00 54.91 100 LYS A N 1
ATOM 809 C CA . LYS A 1 100 ? 28.802 -7.680 3.164 1.00 54.91 100 LYS A CA 1
ATOM 810 C C . LYS A 1 100 ? 27.767 -8.736 2.766 1.00 54.91 100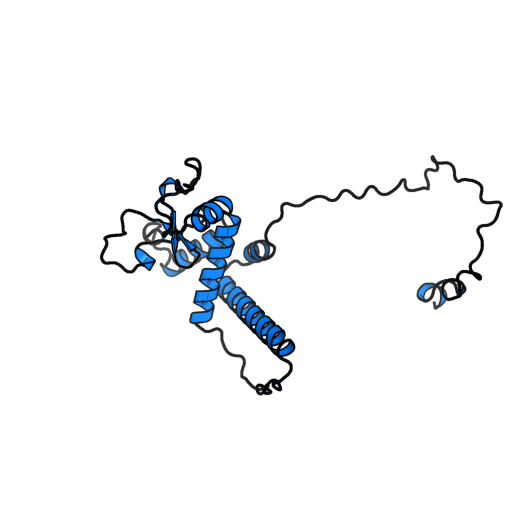 LYS A C 1
ATOM 812 O O . LYS A 1 100 ? 26.900 -8.492 1.929 1.00 54.91 100 LYS A O 1
ATOM 817 N N . ALA A 1 101 ? 27.910 -9.920 3.367 1.00 58.06 101 ALA A N 1
ATOM 818 C CA . ALA A 1 101 ? 27.034 -11.085 3.282 1.00 58.06 101 ALA A CA 1
ATOM 819 C C . ALA A 1 101 ? 25.592 -10.697 2.947 1.00 58.06 101 ALA A C 1
ATOM 821 O O . ALA A 1 101 ? 25.053 -9.804 3.602 1.00 58.06 101 ALA A O 1
ATOM 822 N N . PHE A 1 102 ? 24.983 -11.364 1.955 1.00 59.28 102 PHE A N 1
ATOM 823 C CA . PHE A 1 102 ? 23.587 -11.182 1.538 1.00 59.28 102 PHE A CA 1
ATOM 824 C C . PHE A 1 102 ? 22.670 -10.992 2.752 1.00 59.28 102 PHE A C 1
ATOM 826 O O . PHE A 1 102 ? 22.192 -11.955 3.354 1.00 59.28 102 PHE A O 1
ATOM 833 N N . LYS A 1 103 ? 22.450 -9.731 3.141 1.00 75.44 103 LYS A N 1
ATOM 834 C CA . LYS A 1 103 ? 21.757 -9.428 4.386 1.00 75.44 103 LYS A CA 1
ATOM 835 C C . LYS A 1 103 ? 20.311 -9.831 4.185 1.00 75.44 103 LYS A C 1
ATOM 837 O O . LYS A 1 103 ? 19.638 -9.314 3.288 1.00 75.44 103 LYS A O 1
ATOM 842 N N . THR A 1 104 ? 19.832 -10.760 4.999 1.00 84.50 104 THR A N 1
ATOM 843 C CA . THR A 1 104 ? 18.434 -11.185 4.967 1.00 84.50 104 THR A CA 1
ATO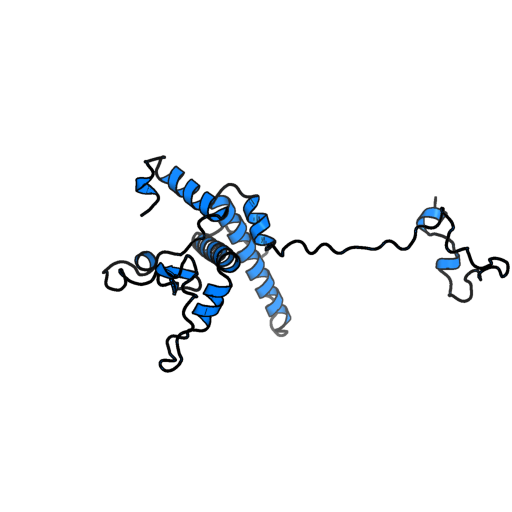M 844 C C . THR A 1 104 ? 17.514 -9.976 5.166 1.00 84.50 104 THR A C 1
ATOM 846 O O . THR A 1 104 ? 17.907 -8.944 5.724 1.00 84.50 104 THR A O 1
ATOM 849 N N . ILE A 1 105 ? 16.290 -10.053 4.644 1.00 86.81 105 ILE A N 1
ATOM 850 C CA . ILE A 1 105 ? 15.281 -9.024 4.921 1.00 86.81 105 ILE A CA 1
ATOM 851 C C . ILE A 1 105 ? 14.966 -9.078 6.416 1.00 86.81 105 ILE A C 1
ATOM 853 O O . ILE A 1 105 ? 14.671 -10.149 6.948 1.00 86.81 105 ILE A O 1
ATOM 857 N N . THR A 1 106 ? 15.045 -7.933 7.082 1.00 90.94 106 THR A N 1
ATOM 858 C CA . THR A 1 106 ? 14.700 -7.813 8.499 1.00 90.94 106 THR A CA 1
ATOM 859 C C . THR A 1 106 ? 13.184 -7.713 8.685 1.00 90.94 106 THR A C 1
ATOM 861 O O . THR A 1 106 ? 12.450 -7.325 7.775 1.00 90.94 106 THR A O 1
ATOM 864 N N . VAL A 1 107 ? 12.695 -8.032 9.887 1.00 90.81 107 VAL A N 1
ATOM 865 C CA . VAL A 1 107 ? 11.266 -7.884 10.224 1.00 90.81 107 VAL A CA 1
ATOM 866 C C . VAL A 1 107 ? 10.811 -6.430 10.068 1.00 90.81 107 VAL A C 1
ATOM 868 O O . VAL A 1 107 ? 9.720 -6.176 9.566 1.00 90.81 107 VAL A O 1
ATOM 871 N N . GLN A 1 108 ? 11.673 -5.472 10.414 1.00 90.44 108 GLN A N 1
ATOM 872 C CA . GLN A 1 108 ? 11.383 -4.052 10.248 1.00 90.44 108 GLN A CA 1
ATOM 873 C C . GLN A 1 108 ? 11.130 -3.688 8.779 1.00 90.44 108 GLN A C 1
ATOM 875 O O . GLN A 1 108 ? 10.113 -3.073 8.475 1.00 90.44 108 GLN A O 1
ATOM 880 N N . GLU A 1 109 ? 11.988 -4.133 7.857 1.00 91.56 109 GLU A N 1
ATOM 881 C CA . GLU A 1 109 ? 11.800 -3.883 6.420 1.00 91.56 109 GLU A CA 1
ATOM 882 C C . GLU A 1 109 ? 10.541 -4.562 5.875 1.00 91.56 109 GLU A C 1
ATOM 884 O O . GLU A 1 109 ? 9.892 -4.037 4.973 1.00 91.56 109 GLU A O 1
ATOM 889 N N . MET A 1 110 ? 10.160 -5.717 6.428 1.00 92.94 110 MET A N 1
ATOM 890 C CA . MET A 1 110 ? 8.878 -6.339 6.102 1.00 92.94 110 MET A CA 1
ATOM 891 C C . MET A 1 110 ? 7.680 -5.509 6.576 1.00 92.94 110 MET A C 1
ATOM 893 O O . MET A 1 110 ? 6.701 -5.407 5.837 1.00 92.94 110 MET A O 1
ATOM 897 N N . ASN A 1 111 ? 7.756 -4.905 7.762 1.00 91.44 111 ASN A N 1
ATOM 898 C CA . ASN A 1 111 ? 6.702 -4.038 8.294 1.00 91.44 111 ASN A CA 1
ATOM 899 C C . ASN A 1 111 ? 6.618 -2.707 7.529 1.00 91.44 111 ASN A C 1
ATOM 901 O O . ASN A 1 111 ? 5.532 -2.186 7.290 1.00 91.44 111 ASN A O 1
ATOM 905 N N . GLU A 1 112 ? 7.755 -2.150 7.114 1.00 91.94 112 GLU A N 1
ATOM 906 C CA . GLU A 1 112 ? 7.808 -0.970 6.243 1.00 91.94 112 GLU A CA 1
ATOM 907 C C . GLU A 1 112 ? 7.220 -1.270 4.860 1.00 91.94 112 GLU A C 1
ATOM 909 O O . GLU A 1 112 ? 6.414 -0.496 4.345 1.00 91.94 112 GLU A O 1
ATOM 914 N N . ALA A 1 113 ? 7.563 -2.426 4.287 1.00 93.94 113 ALA A N 1
ATOM 915 C CA . ALA A 1 113 ? 7.009 -2.886 3.021 1.00 93.94 113 ALA A CA 1
ATOM 916 C C . ALA A 1 113 ? 5.492 -3.075 3.086 1.00 93.94 113 ALA A C 1
ATOM 918 O O . ALA A 1 113 ? 4.785 -2.665 2.170 1.00 93.94 113 ALA A O 1
ATOM 919 N N . GLU A 1 114 ? 4.994 -3.669 4.170 1.00 93.94 114 GLU A N 1
ATOM 920 C CA . GLU A 1 114 ? 3.564 -3.804 4.434 1.00 93.94 114 GLU A CA 1
ATOM 921 C C . GLU A 1 114 ? 2.862 -2.445 4.422 1.00 93.94 114 GLU A C 1
ATOM 923 O O . GLU A 1 114 ? 1.936 -2.248 3.636 1.00 93.94 114 GLU A O 1
ATOM 928 N N . ARG A 1 115 ? 3.355 -1.481 5.204 1.00 92.12 115 ARG A N 1
ATOM 929 C CA . ARG A 1 115 ? 2.788 -0.126 5.255 1.00 92.12 115 ARG A CA 1
ATOM 930 C C . ARG A 1 115 ? 2.788 0.564 3.893 1.00 92.12 115 ARG A C 1
ATOM 932 O O . ARG A 1 115 ? 1.776 1.148 3.513 1.00 92.12 115 ARG A O 1
ATOM 939 N N . GLU A 1 116 ? 3.881 0.471 3.138 1.00 93.12 116 GLU A N 1
ATOM 940 C CA . GLU A 1 116 ? 3.961 1.091 1.812 1.00 93.12 116 GLU A CA 1
ATOM 941 C C . GLU A 1 116 ? 2.984 0.446 0.817 1.00 93.12 116 GLU A C 1
ATOM 943 O O . GLU A 1 116 ? 2.342 1.153 0.042 1.00 93.12 116 GLU A O 1
ATOM 948 N N . ILE A 1 117 ? 2.810 -0.881 0.857 1.00 94.00 117 ILE A N 1
ATOM 949 C CA . ILE A 1 117 ? 1.807 -1.562 0.028 1.00 94.00 117 ILE A CA 1
ATOM 950 C C . ILE A 1 117 ? 0.411 -1.018 0.343 1.00 94.00 117 ILE A C 1
ATOM 952 O O . ILE A 1 117 ? -0.320 -0.655 -0.578 1.00 94.00 117 ILE A O 1
ATOM 956 N N . LEU A 1 118 ? 0.041 -0.932 1.625 1.00 92.81 118 LEU A N 1
ATOM 957 C CA . LEU A 1 118 ? -1.275 -0.426 2.030 1.00 92.81 118 LEU A CA 1
ATOM 958 C C . LEU A 1 118 ? -1.472 1.029 1.587 1.00 92.81 118 LEU A C 1
ATOM 960 O O . LEU A 1 118 ? -2.525 1.364 1.046 1.00 92.81 118 LEU A O 1
ATOM 964 N N . ARG A 1 119 ? -0.437 1.863 1.721 1.00 90.94 119 ARG A N 1
ATOM 965 C CA . ARG A 1 119 ? -0.443 3.256 1.260 1.00 90.94 119 ARG A CA 1
ATOM 966 C C . ARG A 1 119 ? -0.682 3.362 -0.246 1.00 90.94 119 ARG A C 1
ATOM 968 O O . ARG A 1 119 ? -1.486 4.181 -0.684 1.00 90.94 119 ARG A O 1
ATOM 975 N N . LEU A 1 120 ? -0.012 2.534 -1.049 1.00 91.00 120 LEU A N 1
ATOM 976 C CA . LEU A 1 120 ? -0.196 2.511 -2.505 1.00 91.00 120 LEU A CA 1
ATOM 977 C C . LEU A 1 120 ? -1.626 2.118 -2.889 1.00 91.00 120 LEU A C 1
ATOM 979 O O . LEU A 1 120 ? -2.221 2.756 -3.753 1.00 91.00 120 LEU A O 1
ATOM 983 N N . VAL A 1 121 ? -2.184 1.109 -2.219 1.00 91.19 121 VAL A N 1
ATOM 984 C CA . VAL A 1 121 ? -3.563 0.653 -2.445 1.00 91.19 121 VAL A CA 1
ATOM 985 C C . VAL A 1 121 ? -4.576 1.737 -2.071 1.00 91.19 121 VAL A C 1
ATOM 987 O O . VAL A 1 121 ? -5.526 1.981 -2.814 1.00 91.19 121 VAL A O 1
ATOM 990 N N . GLN A 1 122 ? -4.371 2.421 -0.944 1.00 89.88 122 GLN A N 1
ATOM 991 C CA . GLN A 1 122 ? -5.232 3.527 -0.530 1.00 89.88 122 GLN A CA 1
ATOM 992 C C . GLN A 1 122 ? -5.160 4.706 -1.504 1.00 89.88 122 GLN A C 1
ATOM 994 O O . GLN A 1 122 ? -6.202 5.236 -1.873 1.00 89.88 122 GLN A O 1
ATOM 999 N N . ASN A 1 123 ? -3.963 5.082 -1.960 1.00 88.06 123 ASN A N 1
ATOM 1000 C CA . ASN A 1 123 ? -3.781 6.166 -2.930 1.00 88.06 123 ASN A CA 1
ATOM 1001 C C . ASN A 1 123 ? -4.462 5.898 -4.274 1.00 88.06 123 ASN A C 1
ATOM 1003 O O . ASN A 1 123 ? -4.926 6.836 -4.916 1.00 88.06 123 ASN A O 1
ATOM 1007 N N . ASP A 1 124 ? -4.523 4.639 -4.695 1.00 87.62 124 ASP A N 1
ATOM 1008 C CA . ASP A 1 124 ? -5.192 4.241 -5.933 1.00 87.62 124 ASP A CA 1
ATOM 1009 C C . ASP A 1 124 ? -6.718 4.215 -5.789 1.00 87.62 124 ASP A C 1
ATOM 1011 O O . ASP A 1 124 ? -7.439 4.688 -6.663 1.00 87.62 124 ASP A O 1
ATOM 1015 N N . SER A 1 125 ? -7.221 3.725 -4.653 1.00 86.50 125 SER A N 1
ATOM 1016 C CA . SER A 1 125 ? -8.663 3.557 -4.433 1.00 86.50 125 SER A CA 1
ATOM 1017 C C . SER A 1 125 ? -9.376 4.789 -3.865 1.00 86.50 125 SER A C 1
ATOM 1019 O O . SER A 1 125 ? -10.571 4.952 -4.106 1.00 86.50 125 SER A O 1
ATOM 1021 N N . TYR A 1 126 ? -8.674 5.638 -3.111 1.00 86.62 126 TYR A N 1
ATOM 1022 C CA . TYR A 1 126 ? -9.230 6.800 -2.404 1.00 86.62 126 TYR A CA 1
ATOM 1023 C C . TYR A 1 126 ? -8.417 8.095 -2.627 1.00 86.62 126 TYR A C 1
ATOM 1025 O O . TYR A 1 126 ? -8.077 8.791 -1.661 1.00 86.62 126 TYR A O 1
ATOM 1033 N N . PRO A 1 127 ? -8.056 8.448 -3.879 1.00 83.69 127 PRO A N 1
ATOM 1034 C CA . PRO A 1 127 ? -7.188 9.595 -4.146 1.00 83.69 127 PRO A CA 1
ATOM 1035 C C . PRO A 1 127 ? -7.813 10.923 -3.701 1.00 83.69 127 PRO A C 1
ATOM 1037 O O . PRO A 1 127 ? -7.116 11.805 -3.196 1.00 83.69 127 PRO A O 1
ATOM 1040 N N . ASP A 1 128 ? -9.126 11.078 -3.872 1.00 81.19 128 ASP A N 1
ATOM 1041 C CA . ASP A 1 128 ? -9.837 12.308 -3.528 1.00 81.19 128 ASP A CA 1
ATOM 1042 C C . ASP A 1 128 ? -10.001 12.455 -2.017 1.00 81.19 128 ASP A C 1
ATOM 1044 O O . ASP A 1 128 ? -9.843 13.552 -1.479 1.00 81.19 128 ASP A O 1
ATOM 1048 N N . GLU A 1 129 ? -10.271 11.359 -1.312 1.00 82.00 129 GLU A N 1
ATOM 1049 C CA . GLU A 1 129 ? -10.403 11.354 0.138 1.00 82.00 129 GLU A CA 1
ATOM 1050 C C . GLU A 1 129 ? -9.068 11.640 0.820 1.00 82.00 129 GLU A C 1
ATOM 1052 O O . GLU A 1 129 ? -9.025 12.471 1.725 1.00 82.00 129 GLU A O 1
ATOM 1057 N N . ILE A 1 130 ? -7.969 11.056 0.338 1.00 81.44 130 ILE A N 1
ATOM 1058 C CA . ILE A 1 130 ? -6.626 11.336 0.864 1.00 81.44 130 ILE A CA 1
ATOM 1059 C C . ILE A 1 130 ? -6.257 12.804 0.653 1.00 81.44 130 ILE A C 1
ATOM 1061 O O . ILE A 1 130 ? -5.788 13.457 1.583 1.00 81.44 130 ILE A O 1
ATOM 1065 N N . ARG A 1 131 ? -6.538 13.369 -0.530 1.00 79.94 131 ARG A N 1
ATOM 1066 C CA . ARG A 1 131 ? -6.335 14.805 -0.791 1.00 79.94 131 ARG A CA 1
ATOM 1067 C C . ARG A 1 131 ? -7.170 15.682 0.139 1.00 79.94 131 ARG A C 1
ATOM 1069 O O . ARG A 1 131 ? -6.691 16.721 0.585 1.00 79.94 131 ARG A O 1
ATOM 1076 N N . CYS A 1 132 ? -8.410 15.284 0.419 1.00 73.75 132 CYS A N 1
ATOM 1077 C CA . CYS A 1 132 ? -9.302 16.032 1.303 1.00 73.75 132 CYS A CA 1
ATOM 1078 C C . CYS A 1 132 ? -8.822 15.993 2.762 1.00 73.75 132 CYS A C 1
ATOM 1080 O O . CYS A 1 132 ? -8.837 17.032 3.421 1.00 73.75 132 CYS A O 1
ATOM 1082 N N . VAL A 1 133 ? -8.363 14.837 3.254 1.00 70.94 133 VAL A N 1
ATOM 1083 C CA . VAL A 1 133 ? -7.886 14.690 4.639 1.00 70.94 133 VAL A CA 1
ATOM 1084 C C . VAL A 1 133 ? -6.499 15.311 4.831 1.00 70.94 133 VAL A C 1
ATOM 1086 O O . VAL A 1 133 ? -6.290 15.988 5.830 1.00 70.94 133 VAL A O 1
ATOM 1089 N N . ALA A 1 134 ? -5.588 15.203 3.858 1.00 68.88 134 ALA A N 1
ATOM 1090 C CA . ALA A 1 134 ? -4.266 15.842 3.919 1.00 68.88 134 ALA A CA 1
ATOM 1091 C C . ALA A 1 134 ? -4.329 17.384 3.941 1.00 68.88 134 ALA A C 1
ATOM 1093 O O . ALA A 1 134 ? -3.427 18.034 4.455 1.00 68.88 134 ALA A O 1
ATOM 1094 N N . GLN A 1 135 ? -5.395 17.980 3.395 1.00 62.53 135 GLN A N 1
ATOM 1095 C CA . GLN A 1 135 ? -5.639 19.430 3.439 1.00 62.53 135 GLN A CA 1
ATOM 1096 C C . GLN A 1 135 ? -6.325 19.894 4.736 1.00 62.53 135 GLN A C 1
ATOM 1098 O O . GLN A 1 135 ? -6.492 21.096 4.941 1.00 62.53 135 GLN A O 1
ATOM 1103 N N . CYS A 1 136 ? -6.747 18.967 5.600 1.00 55.25 136 CYS A N 1
ATOM 1104 C CA . CYS A 1 136 ? -7.341 19.264 6.899 1.00 55.25 136 CYS A CA 1
ATOM 1105 C C . CYS A 1 136 ? -6.260 19.186 7.984 1.00 55.25 136 CYS A C 1
ATOM 1107 O O . CYS A 1 136 ? -6.161 18.203 8.711 1.00 55.25 136 CYS A O 1
ATOM 1109 N N . ASP A 1 137 ? -5.440 20.229 8.074 1.00 51.97 137 ASP A N 1
ATOM 1110 C CA . ASP A 1 137 ? -4.438 20.372 9.130 1.00 51.97 137 ASP A CA 1
ATOM 1111 C C . ASP A 1 137 ? -5.129 20.535 10.508 1.00 51.97 137 ASP A C 1
ATOM 1113 O O . ASP A 1 137 ? -6.007 21.400 10.647 1.00 51.97 137 ASP A O 1
ATOM 1117 N N . PRO A 1 138 ? -4.790 19.728 11.535 1.00 52.72 138 PRO A N 1
ATOM 1118 C CA . PRO A 1 138 ? -5.398 19.813 12.8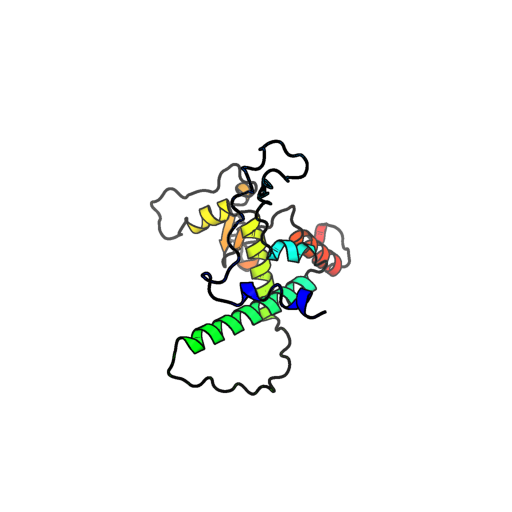66 1.00 52.72 138 PRO A CA 1
ATOM 1119 C C . PRO A 1 138 ? -5.182 21.154 13.593 1.00 52.72 138 PRO A C 1
ATOM 1121 O O . PRO A 1 138 ? -5.880 21.414 14.571 1.00 52.72 138 PRO A O 1
ATOM 1124 N N . GLN A 1 139 ? -4.271 22.016 13.128 1.00 51.19 139 GLN A N 1
ATOM 1125 C CA . GLN A 1 139 ? -3.958 23.307 13.762 1.00 51.19 139 GLN A CA 1
ATOM 1126 C C . GLN A 1 139 ? -4.816 24.494 13.274 1.00 51.19 139 GLN A C 1
ATOM 1128 O O . GLN A 1 139 ? -4.793 25.553 13.899 1.00 51.19 139 GLN A O 1
ATOM 1133 N N . ASN A 1 140 ? -5.598 24.366 12.191 1.00 46.19 140 ASN A N 1
ATOM 1134 C CA . ASN A 1 140 ? -6.334 25.505 11.618 1.00 46.19 140 ASN A CA 1
ATOM 1135 C C . ASN A 1 140 ? -7.838 25.475 11.957 1.00 46.19 140 ASN A C 1
ATOM 1137 O O . ASN A 1 140 ? -8.700 25.143 11.142 1.00 46.19 140 ASN A O 1
ATOM 1141 N N . SER A 1 141 ? -8.151 25.831 13.203 1.00 47.94 141 SER A N 1
ATOM 1142 C CA . SER A 1 141 ? -9.482 25.755 13.831 1.00 47.94 141 SER A CA 1
ATOM 1143 C C . SER A 1 141 ? -10.522 26.782 13.348 1.00 47.94 141 SER A C 1
ATOM 1145 O O . SER A 1 141 ? -11.558 26.937 13.992 1.00 47.94 141 SER A O 1
ATOM 1147 N N . GLN A 1 142 ? -10.293 27.496 12.241 1.00 43.56 142 GLN A N 1
ATOM 1148 C CA . GLN A 1 142 ? -11.233 28.513 11.733 1.00 43.56 142 GLN A CA 1
ATOM 1149 C C . GLN A 1 142 ? -11.659 28.312 10.269 1.00 43.56 142 GLN A C 1
ATOM 1151 O O . GLN A 1 142 ? -12.564 28.994 9.788 1.00 43.56 142 GLN A O 1
ATOM 1156 N N . GLY A 1 143 ? -11.083 27.333 9.563 1.00 41.94 143 GLY A N 1
ATOM 1157 C CA . GLY A 1 143 ? -11.475 26.979 8.200 1.00 41.94 143 GLY A CA 1
ATOM 1158 C C . GLY A 1 143 ? -12.479 25.829 8.172 1.00 41.94 143 GLY A C 1
ATOM 1159 O O . GLY A 1 143 ? -12.268 24.788 8.788 1.00 41.94 143 GLY A O 1
ATOM 1160 N N . LYS A 1 144 ? -13.577 25.992 7.428 1.00 42.81 144 LYS A N 1
ATOM 1161 C CA . LYS A 1 144 ? -14.586 24.956 7.149 1.00 42.81 144 LYS A CA 1
ATOM 1162 C C . LYS A 1 144 ? -13.882 23.662 6.704 1.00 42.81 144 LYS A C 1
ATOM 1164 O O . LYS A 1 144 ? -13.397 23.603 5.576 1.00 42.81 144 LYS A O 1
ATOM 1169 N N . ARG A 1 145 ? -13.798 22.654 7.591 1.00 53.06 145 ARG A N 1
ATOM 1170 C CA . ARG A 1 145 ? -13.165 21.350 7.311 1.00 53.06 145 ARG A CA 1
ATOM 1171 C C . ARG A 1 145 ? -13.625 20.871 5.937 1.00 53.06 145 ARG A C 1
ATOM 1173 O O . ARG A 1 145 ? -14.834 20.750 5.714 1.00 53.06 145 ARG A O 1
ATOM 1180 N N . LYS A 1 146 ? -12.690 20.614 5.017 1.00 57.53 146 LYS A N 1
ATOM 1181 C CA . LYS A 1 146 ? -12.986 19.942 3.745 1.00 57.53 146 LYS A CA 1
ATOM 1182 C C . LYS A 1 146 ? -13.355 18.500 4.077 1.00 57.53 146 LYS A C 1
ATOM 1184 O O . LYS A 1 146 ? -12.542 17.588 4.063 1.00 57.53 146 LYS A O 1
ATOM 1189 N N . SER A 1 147 ? -14.604 18.330 4.481 1.00 62.34 147 SER A N 1
ATOM 1190 C CA . SER A 1 147 ? -15.163 17.040 4.829 1.00 62.34 147 SER A CA 1
ATOM 1191 C C . SER A 1 147 ? -15.230 16.203 3.561 1.00 62.34 147 SER A C 1
ATOM 1193 O O . SER A 1 147 ? -15.629 16.701 2.502 1.00 62.34 147 SER A O 1
ATOM 1195 N N . ILE A 1 148 ? -14.833 14.937 3.671 1.00 70.19 148 ILE A N 1
ATOM 1196 C CA . ILE A 1 148 ? -15.042 13.960 2.607 1.00 70.19 148 ILE A CA 1
ATOM 1197 C C . ILE A 1 148 ? -16.496 14.038 2.158 1.00 70.19 148 ILE A C 1
ATOM 1199 O O . ILE A 1 148 ? -17.415 14.240 2.958 1.00 70.19 148 ILE A O 1
ATOM 1203 N N . ARG A 1 149 ? -16.707 13.912 0.848 1.00 71.50 149 ARG A N 1
ATOM 1204 C CA . ARG A 1 149 ? -18.050 13.981 0.280 1.00 71.50 149 ARG A CA 1
ATOM 1205 C C . ARG A 1 149 ? -18.931 12.948 0.975 1.00 71.50 149 ARG A C 1
ATOM 1207 O O . ARG A 1 149 ? -18.564 11.781 1.058 1.00 71.50 149 ARG A O 1
ATOM 1214 N N . LYS A 1 150 ? -20.127 13.360 1.404 1.00 68.94 150 LYS A N 1
ATOM 1215 C CA . LYS A 1 150 ? -21.115 12.470 2.042 1.00 68.94 150 LYS A CA 1
ATOM 1216 C C . LYS A 1 150 ? -21.499 11.265 1.168 1.00 68.94 150 LYS A C 1
ATOM 1218 O O . LYS A 1 150 ? -22.016 10.280 1.681 1.00 68.94 150 LYS A O 1
ATOM 1223 N N . SER A 1 151 ? -21.248 11.353 -0.140 1.00 73.12 151 SER A N 1
ATOM 1224 C CA . SER A 1 151 ? -21.428 10.280 -1.120 1.00 73.12 151 SER A CA 1
ATOM 1225 C C . SER A 1 151 ? -20.311 9.229 -1.120 1.00 73.12 151 SER A C 1
ATOM 1227 O O . SER A 1 151 ? -20.474 8.190 -1.752 1.00 73.12 151 SER A O 1
ATOM 1229 N N . SER A 1 152 ? -19.168 9.485 -0.476 1.00 77.12 152 SER A N 1
ATOM 1230 C CA . SER A 1 152 ? -18.068 8.522 -0.422 1.00 77.12 152 SER A CA 1
ATOM 1231 C C . SER A 1 152 ? -18.434 7.338 0.472 1.00 77.12 152 SER A C 1
ATOM 1233 O O . SER A 1 152 ? -19.009 7.491 1.552 1.00 77.12 152 SER A O 1
ATOM 1235 N N . HIS A 1 153 ? -18.045 6.142 0.037 1.00 78.31 153 HIS A N 1
ATOM 1236 C CA . HIS A 1 153 ? -18.317 4.886 0.735 1.00 78.31 153 HIS A CA 1
ATOM 1237 C C . HIS A 1 153 ? -17.649 4.804 2.112 1.00 78.31 153 HIS A C 1
ATOM 1239 O O . HIS A 1 153 ? -18.089 4.019 2.952 1.00 78.31 153 HIS A O 1
ATOM 1245 N N . ILE A 1 154 ? -16.617 5.617 2.350 1.00 81.69 154 ILE A N 1
ATOM 1246 C CA . ILE A 1 154 ? -15.877 5.649 3.612 1.00 81.69 154 ILE A CA 1
ATOM 1247 C C . ILE A 1 154 ? -16.285 6.815 4.517 1.00 81.69 154 ILE A C 1
ATOM 1249 O O . ILE A 1 154 ? -15.835 6.872 5.653 1.00 81.69 154 ILE A O 1
ATOM 1253 N N . TYR A 1 155 ? -17.176 7.715 4.075 1.00 80.38 155 TYR A N 1
ATOM 1254 C CA . TYR A 1 155 ? -17.606 8.876 4.871 1.00 80.38 155 TYR A CA 1
ATOM 1255 C C . TYR A 1 155 ? -18.166 8.475 6.244 1.00 80.38 155 TYR A C 1
ATOM 1257 O O . TYR A 1 155 ? -17.873 9.103 7.256 1.00 80.38 155 TYR A O 1
ATOM 1265 N N . LYS A 1 156 ? -18.942 7.384 6.291 1.00 80.94 156 LYS A N 1
ATOM 1266 C CA . LYS A 1 156 ? -19.540 6.858 7.529 1.00 80.94 156 LYS A CA 1
ATOM 1267 C C . LYS A 1 156 ? -18.514 6.284 8.516 1.00 80.94 156 LYS A C 1
ATOM 1269 O O . LYS A 1 156 ? -18.878 6.038 9.659 1.00 80.94 156 LYS A O 1
ATOM 1274 N N . LEU A 1 157 ? -17.279 6.044 8.071 1.00 79.62 157 LEU A N 1
ATOM 1275 C CA . LEU A 1 157 ? -16.184 5.515 8.888 1.00 79.62 157 LEU A CA 1
ATOM 1276 C C . LEU A 1 157 ? -15.373 6.622 9.581 1.00 79.62 157 LEU A C 1
ATOM 1278 O O . LEU A 1 157 ? -14.374 6.312 10.218 1.00 79.62 157 LEU A O 1
ATOM 1282 N N . ASP A 1 158 ? -15.780 7.890 9.441 1.00 79.06 158 ASP A N 1
ATOM 1283 C CA . ASP A 1 158 ? -15.093 9.056 10.016 1.00 79.06 158 ASP A CA 1
ATOM 1284 C C . ASP A 1 158 ? -13.565 9.004 9.809 1.00 79.06 158 ASP A C 1
ATOM 1286 O O . ASP A 1 158 ? -12.800 8.886 10.765 1.00 79.06 158 ASP A O 1
ATOM 1290 N N . PRO A 1 159 ? -13.101 8.954 8.552 1.00 81.38 159 PRO A N 1
ATOM 1291 C CA . PRO A 1 159 ? -11.729 8.578 8.255 1.00 81.38 159 PRO A CA 1
ATOM 1292 C C . PRO A 1 159 ? -10.735 9.668 8.676 1.00 81.38 159 PRO A C 1
ATOM 1294 O O . PRO A 1 159 ? -10.907 10.854 8.389 1.00 81.38 159 PRO A O 1
ATOM 1297 N N . ILE A 1 160 ? -9.656 9.229 9.312 1.00 81.62 160 ILE A N 1
ATOM 1298 C CA . ILE A 1 160 ? -8.542 10.041 9.803 1.00 81.62 160 ILE A CA 1
ATOM 1299 C C . ILE A 1 160 ? -7.236 9.554 9.174 1.00 81.62 160 ILE A C 1
ATOM 1301 O O . ILE A 1 160 ? -7.146 8.404 8.754 1.00 81.62 160 ILE A O 1
ATOM 1305 N N . VAL A 1 161 ? -6.209 10.402 9.110 1.00 82.44 161 VAL A N 1
ATOM 1306 C CA . VAL A 1 161 ? -4.868 9.969 8.688 1.00 82.44 161 VAL A CA 1
ATOM 1307 C C . VAL A 1 161 ? -4.007 9.733 9.922 1.00 82.44 161 VAL A C 1
ATOM 1309 O O . VAL A 1 161 ? -3.820 10.636 10.734 1.00 82.44 161 VAL A O 1
ATOM 1312 N N . VAL A 1 162 ? -3.479 8.517 10.051 1.00 81.12 162 VAL A N 1
ATOM 1313 C CA . VAL A 1 162 ? -2.544 8.109 11.106 1.00 81.12 162 VAL A CA 1
ATOM 1314 C C . VAL A 1 162 ? -1.358 7.425 10.429 1.00 81.12 162 VAL A C 1
ATOM 1316 O O . VAL A 1 162 ? -1.547 6.480 9.669 1.00 81.12 162 VAL A O 1
ATOM 1319 N N . ASN A 1 163 ? -0.132 7.897 10.677 1.00 79.06 163 ASN A N 1
ATOM 1320 C CA . ASN A 1 163 ? 1.094 7.354 10.065 1.00 79.06 163 ASN A CA 1
ATOM 1321 C C . ASN A 1 163 ? 1.031 7.265 8.519 1.00 79.06 163 ASN A C 1
ATOM 1323 O O . ASN A 1 163 ? 1.424 6.257 7.929 1.00 79.06 163 ASN A O 1
ATOM 1327 N N . ASP A 1 164 ? 0.509 8.311 7.868 1.00 81.81 164 ASP A N 1
ATOM 1328 C CA . ASP A 1 164 ? 0.264 8.399 6.414 1.00 81.81 164 ASP A CA 1
ATOM 1329 C C . ASP A 1 164 ? -0.693 7.339 5.836 1.00 81.81 164 ASP A C 1
ATOM 1331 O O . ASP A 1 164 ? -0.702 7.103 4.625 1.00 81.81 164 ASP A O 1
ATOM 1335 N N . LEU A 1 165 ? -1.483 6.678 6.682 1.00 85.69 165 LEU A N 1
ATOM 1336 C CA . LEU A 1 165 ? -2.512 5.730 6.275 1.00 85.69 165 LEU A CA 1
ATOM 1337 C C . LEU A 1 165 ? -3.886 6.241 6.690 1.00 85.69 165 LEU A C 1
ATOM 1339 O O . LEU A 1 165 ? -4.059 6.848 7.745 1.00 85.69 165 LEU A O 1
ATOM 1343 N N . LEU A 1 166 ? -4.874 5.981 5.842 1.00 86.69 166 LEU A N 1
ATOM 1344 C CA . LEU A 1 166 ? -6.265 6.285 6.127 1.00 86.69 166 LEU A CA 1
ATOM 1345 C C . LEU A 1 166 ? -6.827 5.235 7.092 1.00 86.69 166 LEU A C 1
ATOM 1347 O O . LEU A 1 166 ? -6.882 4.049 6.762 1.00 86.69 166 LEU A O 1
ATOM 1351 N N . CYS A 1 167 ? -7.254 5.670 8.268 1.00 87.19 167 CYS A N 1
ATOM 1352 C CA . CYS A 1 167 ? -7.779 4.830 9.336 1.00 87.19 167 CYS A CA 1
ATOM 1353 C C . CYS A 1 167 ? -9.191 5.262 9.741 1.00 87.19 167 CYS A C 1
ATOM 1355 O O . CYS A 1 167 ? -9.606 6.392 9.497 1.00 87.19 167 CYS A O 1
ATOM 1357 N N . VAL A 1 168 ? -9.937 4.355 10.367 1.00 84.81 168 VAL A N 1
ATOM 1358 C CA . VAL A 1 168 ? -11.274 4.624 10.912 1.00 84.81 168 VAL A CA 1
ATOM 1359 C C . VAL A 1 168 ? -11.150 5.462 12.186 1.00 84.81 168 VAL A C 1
ATOM 1361 O O . VAL A 1 168 ? -10.397 5.121 13.102 1.00 84.81 168 VAL A O 1
ATOM 1364 N N . GLY A 1 169 ? -11.900 6.559 12.249 1.00 76.56 169 GLY A N 1
ATOM 1365 C CA . GLY A 1 169 ? -12.038 7.393 13.439 1.00 76.56 169 GLY A CA 1
ATOM 1366 C C . GLY A 1 169 ? -13.238 7.007 14.311 1.00 76.56 169 GLY A C 1
ATOM 1367 O O . GLY A 1 169 ? -13.953 6.032 14.073 1.00 76.56 169 GLY A O 1
ATOM 1368 N N . GLY A 1 170 ? -13.479 7.794 15.361 1.00 76.69 170 GLY A N 1
ATOM 1369 C CA . GLY A 1 170 ? -14.727 7.731 16.126 1.00 76.69 170 GLY A CA 1
ATOM 1370 C C . GLY A 1 170 ? -14.691 6.919 17.428 1.00 76.69 170 GLY A C 1
ATOM 1371 O O . GLY A 1 170 ? -14.063 7.311 18.407 1.00 76.69 170 GLY A O 1
ATOM 1372 N N . ARG A 1 171 ? -15.481 5.841 17.508 1.00 67.31 171 ARG A N 1
ATOM 1373 C CA . ARG A 1 171 ? -16.020 5.313 18.788 1.00 67.31 171 ARG A CA 1
ATOM 1374 C C . ARG A 1 171 ? -14.975 4.740 19.757 1.00 67.31 171 ARG A C 1
ATOM 1376 O O . ARG A 1 171 ? -15.250 4.680 20.950 1.00 67.31 171 ARG A O 1
ATOM 1383 N N . LEU A 1 172 ? -13.801 4.342 19.265 1.00 72.12 172 LEU A N 1
ATOM 1384 C CA . LEU A 1 172 ? -12.725 3.740 20.068 1.00 72.12 172 LEU A CA 1
ATOM 1385 C C . LEU A 1 172 ? -11.678 4.750 20.567 1.00 72.12 172 LEU A C 1
ATOM 1387 O O . LEU A 1 172 ? -10.727 4.358 21.235 1.00 72.12 172 LEU A O 1
ATOM 1391 N N . GLN A 1 173 ? -11.857 6.051 20.305 1.00 68.81 173 GLN A N 1
ATOM 1392 C CA . GLN A 1 173 ? -10.909 7.099 20.719 1.00 68.81 173 GLN A CA 1
ATOM 1393 C C . GLN A 1 173 ? -10.625 7.094 22.234 1.00 68.81 173 GLN A C 1
ATOM 1395 O O . GLN A 1 173 ? -9.493 7.313 22.661 1.00 68.81 173 GLN A O 1
ATOM 1400 N N . GLN A 1 174 ? -11.642 6.789 23.047 1.00 70.69 174 GLN A N 1
ATOM 1401 C CA . GLN A 1 174 ? -11.557 6.770 24.514 1.00 70.69 174 GLN A CA 1
ATOM 1402 C C . GLN A 1 174 ? -11.256 5.377 25.100 1.00 70.69 174 GLN A C 1
ATOM 1404 O O . GLN A 1 174 ? -11.236 5.218 26.317 1.00 70.69 174 GLN A O 1
ATOM 1409 N N . ALA A 1 175 ? -11.041 4.351 24.269 1.00 76.31 175 ALA A N 1
ATOM 1410 C CA . ALA A 1 175 ? -10.770 3.001 24.758 1.00 76.31 175 ALA A CA 1
ATOM 1411 C C . ALA A 1 175 ? -9.312 2.865 25.255 1.00 76.31 175 ALA A C 1
ATOM 1413 O O . ALA A 1 175 ? -8.402 3.412 24.621 1.00 76.31 175 ALA A O 1
ATOM 1414 N N . PRO A 1 176 ? -9.051 2.112 26.342 1.00 77.06 176 PRO A N 1
ATOM 1415 C CA . PRO A 1 176 ? -7.704 1.838 26.848 1.00 77.06 176 PRO A CA 1
ATOM 1416 C C . PRO A 1 176 ? -7.039 0.698 26.054 1.00 77.06 176 PRO A C 1
ATOM 1418 O O . PRO A 1 176 ? -6.624 -0.310 26.615 1.00 77.06 176 PRO A O 1
ATOM 1421 N N . ILE A 1 177 ? -7.002 0.833 24.730 1.00 78.06 177 ILE A N 1
ATOM 1422 C CA . ILE A 1 177 ? -6.360 -0.107 23.800 1.00 78.06 177 ILE A CA 1
ATOM 1423 C C . ILE A 1 177 ? -5.242 0.610 23.042 1.00 78.06 177 ILE A C 1
ATOM 1425 O O . ILE A 1 177 ? -5.191 1.841 23.038 1.00 78.06 177 ILE A O 1
ATOM 1429 N N . ASP A 1 178 ? -4.355 -0.134 22.388 1.00 76.81 178 ASP A N 1
ATOM 1430 C CA . ASP A 1 178 ? -3.271 0.464 21.608 1.00 76.81 178 ASP A CA 1
ATOM 1431 C C . ASP A 1 178 ? -3.803 1.313 20.451 1.00 76.81 178 ASP A C 1
ATOM 1433 O O . ASP A 1 178 ? -4.809 0.983 19.824 1.00 76.81 178 ASP A O 1
ATOM 1437 N N . ASN A 1 179 ? -3.108 2.408 20.131 1.00 71.38 179 ASN A N 1
ATOM 1438 C CA . ASN A 1 179 ? -3.537 3.339 19.080 1.00 71.38 179 ASN A CA 1
ATOM 1439 C C . ASN A 1 179 ? -3.672 2.672 17.697 1.00 71.38 179 ASN A C 1
ATOM 1441 O O . ASN A 1 179 ? -4.529 3.082 16.918 1.00 71.38 179 ASN A O 1
ATOM 1445 N N . GLU A 1 180 ? -2.888 1.627 17.402 1.00 71.50 180 GLU A N 1
ATOM 1446 C CA . GLU A 1 180 ? -3.050 0.825 16.177 1.00 71.50 180 GLU A CA 1
ATOM 1447 C C . GLU A 1 180 ? -4.379 0.048 16.169 1.00 71.50 180 GLU A C 1
ATOM 1449 O O . GLU A 1 180 ? -5.028 -0.038 15.130 1.00 71.50 180 GLU A O 1
ATOM 1454 N N . ALA A 1 181 ? -4.836 -0.438 17.327 1.00 71.19 181 ALA A N 1
ATOM 1455 C CA . ALA A 1 181 ? -6.134 -1.099 17.471 1.00 71.19 181 ALA A CA 1
ATOM 1456 C C . ALA A 1 181 ? -7.307 -0.101 17.525 1.00 71.19 181 ALA A C 1
ATOM 1458 O O . ALA A 1 181 ? -8.418 -0.426 17.111 1.00 71.19 181 ALA A O 1
ATOM 1459 N N . LYS A 1 182 ? -7.080 1.136 17.996 1.00 80.25 182 LYS A N 1
ATOM 1460 C CA . LYS A 1 182 ? -8.106 2.200 17.982 1.00 80.25 182 LYS A CA 1
ATOM 1461 C C . LYS A 1 182 ? -8.477 2.644 16.574 1.00 80.25 182 LYS A C 1
ATOM 1463 O O . LYS A 1 182 ? -9.611 3.072 16.351 1.00 80.25 182 LYS A O 1
ATOM 1468 N N . HIS A 1 183 ? -7.511 2.605 15.660 1.00 82.31 183 HIS A N 1
ATOM 1469 C CA . HIS A 1 183 ? -7.605 3.207 14.334 1.00 82.31 183 HIS A CA 1
ATOM 1470 C C . HIS A 1 183 ? -7.333 2.166 13.248 1.00 82.31 183 HIS A C 1
ATOM 1472 O O . HIS A 1 183 ? -6.285 2.220 12.597 1.00 82.31 183 HIS A O 1
ATOM 1478 N N . PRO A 1 184 ? -8.269 1.224 13.023 1.00 83.88 184 PRO A N 1
ATOM 1479 C CA . PRO A 1 184 ? -8.087 0.201 12.008 1.00 83.88 184 PRO A CA 1
ATOM 1480 C C . PRO A 1 184 ? -7.946 0.836 10.621 1.00 83.88 184 PRO A C 1
ATOM 1482 O O . PRO A 1 184 ? -8.625 1.811 10.284 1.00 83.88 184 PRO A O 1
ATOM 1485 N N . ILE A 1 185 ? -7.046 0.274 9.815 1.00 88.75 185 ILE A N 1
ATOM 1486 C CA . ILE A 1 185 ? -6.707 0.782 8.483 1.00 88.75 185 ILE A CA 1
ATOM 1487 C C . ILE A 1 185 ? -7.877 0.533 7.525 1.00 88.75 185 ILE A C 1
ATOM 1489 O O . ILE A 1 185 ? -8.408 -0.574 7.429 1.00 88.75 185 ILE A O 1
ATOM 1493 N N . ILE A 1 186 ? -8.264 1.557 6.765 1.00 89.00 186 ILE A N 1
ATOM 1494 C CA . ILE A 1 186 ? -9.355 1.469 5.792 1.00 89.00 186 ILE A CA 1
ATOM 1495 C C . ILE A 1 186 ? -8.831 0.880 4.485 1.00 89.00 186 ILE A C 1
ATOM 1497 O O . ILE A 1 186 ? -7.997 1.483 3.811 1.00 89.00 186 ILE A O 1
ATOM 1501 N N . LEU A 1 187 ? -9.365 -0.272 4.079 1.00 89.69 187 LEU A N 1
ATOM 1502 C CA . LEU A 1 187 ? -8.990 -0.929 2.828 1.00 89.69 187 LEU A CA 1
ATOM 1503 C C . LEU A 1 187 ? -10.162 -1.012 1.837 1.00 89.69 187 LEU A C 1
ATOM 1505 O O . LEU A 1 187 ? -11.320 -1.150 2.243 1.00 89.69 187 LEU A O 1
ATOM 1509 N N . PRO A 1 188 ? -9.897 -0.905 0.522 1.00 88.38 188 PRO A N 1
ATOM 1510 C CA . PRO A 1 188 ? -10.916 -1.082 -0.506 1.00 88.38 188 PRO A CA 1
ATOM 1511 C C . PRO A 1 188 ? -11.452 -2.514 -0.519 1.00 88.38 188 PRO A C 1
ATOM 1513 O O . PRO A 1 188 ? -10.699 -3.481 -0.556 1.00 88.38 188 PRO A O 1
ATOM 1516 N N . LYS A 1 189 ? -12.781 -2.660 -0.557 1.00 84.38 189 LYS A N 1
ATOM 1517 C CA . LYS A 1 189 ? -13.439 -3.980 -0.541 1.00 84.38 189 LYS A CA 1
ATOM 1518 C C . LYS A 1 189 ? -13.056 -4.865 -1.731 1.00 84.38 189 LYS A C 1
ATOM 1520 O O . LYS A 1 189 ? -13.036 -6.082 -1.608 1.00 84.38 189 LYS A O 1
ATOM 1525 N N . LYS A 1 190 ? -12.814 -4.259 -2.897 1.00 84.94 190 LYS A N 1
ATOM 1526 C CA . LYS A 1 190 ? -12.507 -4.953 -4.153 1.00 84.94 190 LYS A CA 1
ATOM 1527 C C . LYS A 1 190 ? -11.104 -4.576 -4.611 1.00 84.94 190 LYS A C 1
ATOM 1529 O O . LYS A 1 190 ? -10.947 -3.703 -5.453 1.00 84.94 190 LYS A O 1
ATOM 1534 N N . HIS A 1 191 ? -10.096 -5.224 -4.039 1.00 89.62 191 HIS A N 1
ATOM 1535 C CA . HIS A 1 191 ? -8.712 -5.054 -4.467 1.00 89.62 191 HIS A CA 1
ATOM 1536 C C . HIS A 1 191 ? -7.931 -6.356 -4.273 1.00 89.6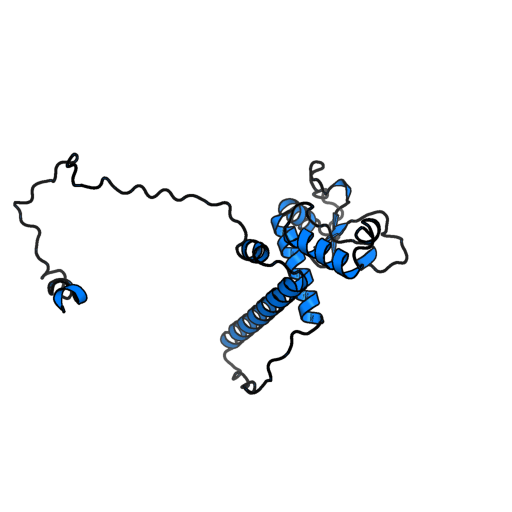2 191 HIS A C 1
ATOM 1538 O O . HIS A 1 191 ? -8.076 -7.029 -3.252 1.00 89.62 191 HIS A O 1
ATOM 1544 N N . HIS A 1 192 ? -7.073 -6.705 -5.236 1.00 91.56 192 HIS A N 1
ATOM 1545 C CA . HIS A 1 192 ? -6.316 -7.963 -5.218 1.00 91.56 192 HIS A CA 1
ATOM 1546 C C . HIS A 1 192 ? -5.496 -8.142 -3.935 1.00 91.56 192 HIS A C 1
ATOM 1548 O O . HIS A 1 192 ? -5.567 -9.177 -3.282 1.00 91.56 192 HIS A O 1
ATOM 1554 N N . VAL A 1 193 ? -4.784 -7.094 -3.517 1.00 92.06 193 VAL A N 1
ATOM 1555 C CA . VAL A 1 193 ? -3.996 -7.101 -2.271 1.00 92.06 193 VAL A CA 1
ATOM 1556 C C . VAL A 1 193 ? -4.852 -7.407 -1.038 1.00 92.06 193 VAL A C 1
ATOM 1558 O O . VAL A 1 193 ? -4.413 -8.154 -0.171 1.00 92.06 193 VAL A O 1
ATOM 1561 N N . VAL A 1 194 ? -6.084 -6.897 -0.972 1.00 91.38 194 VAL A N 1
ATOM 1562 C CA . VAL A 1 194 ? -6.984 -7.156 0.162 1.00 91.38 194 VAL A CA 1
ATOM 1563 C C . VAL A 1 194 ? -7.392 -8.627 0.190 1.00 91.38 194 VAL A C 1
ATOM 1565 O O . VAL A 1 194 ? -7.340 -9.256 1.243 1.00 91.38 194 VAL A O 1
ATOM 1568 N N . ASN A 1 195 ? -7.661 -9.224 -0.974 1.00 91.69 195 ASN A N 1
ATOM 1569 C CA . ASN A 1 195 ? -7.907 -10.664 -1.076 1.00 91.69 195 ASN A CA 1
ATOM 1570 C C . ASN A 1 195 ? -6.691 -11.493 -0.630 1.00 91.69 195 ASN A C 1
ATOM 1572 O O . ASN A 1 195 ? -6.861 -12.519 0.029 1.00 91.69 195 ASN A O 1
ATOM 1576 N N . LEU A 1 196 ? -5.465 -11.059 -0.954 1.00 92.69 196 LEU A N 1
ATOM 1577 C CA . LEU A 1 196 ? -4.244 -11.725 -0.487 1.00 92.69 196 LEU A CA 1
ATOM 1578 C C . LEU A 1 196 ? -4.112 -11.685 1.038 1.00 92.69 196 LEU A C 1
ATOM 1580 O O . LEU A 1 196 ? -3.727 -12.694 1.628 1.00 92.69 196 LEU A O 1
ATOM 1584 N N . ILE A 1 197 ? -4.424 -10.544 1.658 1.00 91.88 197 ILE A N 1
ATOM 1585 C CA . ILE A 1 197 ? -4.387 -10.364 3.115 1.00 91.88 197 ILE A CA 1
ATOM 1586 C C . ILE A 1 197 ? -5.429 -11.268 3.779 1.00 91.88 197 ILE A C 1
ATOM 1588 O O . ILE A 1 197 ? -5.072 -12.069 4.641 1.00 91.88 197 ILE A O 1
ATOM 1592 N N . ILE A 1 198 ? -6.686 -11.213 3.322 1.00 89.94 198 ILE A N 1
ATOM 1593 C CA . ILE A 1 198 ? -7.777 -12.052 3.842 1.00 89.94 198 ILE A CA 1
ATOM 1594 C C . ILE A 1 198 ? -7.394 -13.529 3.744 1.00 89.94 198 ILE A C 1
ATOM 1596 O O . ILE A 1 198 ? -7.454 -14.253 4.732 1.00 89.94 198 ILE A O 1
ATOM 1600 N N . ARG A 1 199 ? -6.927 -13.978 2.573 1.00 89.50 199 ARG A N 1
ATOM 1601 C CA . ARG A 1 199 ? -6.505 -15.369 2.368 1.00 89.50 199 ARG A CA 1
ATOM 1602 C C . ARG A 1 199 ? -5.333 -15.758 3.267 1.00 89.50 199 ARG A C 1
ATOM 1604 O O . ARG A 1 199 ? -5.275 -16.890 3.737 1.00 89.50 199 ARG A O 1
ATOM 1611 N N . HIS A 1 200 ? -4.385 -14.851 3.492 1.00 90.06 200 HIS A N 1
ATOM 1612 C CA . HIS A 1 200 ? -3.244 -15.111 4.361 1.00 90.06 200 HIS A CA 1
ATOM 1613 C C . HIS A 1 200 ? -3.678 -15.362 5.806 1.00 90.06 200 HIS A C 1
ATOM 1615 O O . HIS A 1 200 ? -3.283 -16.376 6.379 1.00 90.06 200 HIS A O 1
ATOM 1621 N N . PHE A 1 201 ? -4.512 -14.481 6.360 1.00 86.50 201 PHE A N 1
ATOM 1622 C CA . PHE A 1 201 ? -5.003 -14.624 7.728 1.00 86.50 201 PHE A CA 1
ATOM 1623 C C . PHE A 1 201 ? -6.005 -15.771 7.875 1.00 86.50 201 PHE A C 1
ATOM 1625 O O . PHE A 1 201 ? -5.944 -16.482 8.870 1.00 86.50 201 PHE A O 1
ATOM 1632 N N . HIS A 1 202 ? -6.830 -16.036 6.860 1.00 85.31 202 HIS A N 1
ATOM 1633 C CA . HIS A 1 202 ? -7.710 -17.207 6.827 1.00 85.31 202 HIS A CA 1
ATOM 1634 C C . HIS A 1 202 ? -6.932 -18.533 6.892 1.00 85.31 202 HIS A C 1
ATOM 1636 O O . HIS A 1 202 ? -7.300 -19.454 7.620 1.00 85.31 202 HIS A O 1
ATOM 1642 N N . ASN A 1 203 ? -5.819 -18.630 6.160 1.00 83.94 203 ASN A N 1
ATOM 1643 C CA . ASN A 1 203 ? -4.948 -19.802 6.229 1.00 83.94 203 ASN A CA 1
ATOM 1644 C C . ASN A 1 203 ? -4.229 -19.897 7.585 1.00 83.94 203 ASN A C 1
ATOM 1646 O O . ASN A 1 203 ? -4.015 -20.999 8.086 1.00 83.94 203 ASN A O 1
ATOM 1650 N N . LEU A 1 204 ? -3.842 -18.756 8.169 1.00 83.38 204 LEU A N 1
ATOM 1651 C CA . LEU A 1 204 ? -3.157 -18.701 9.463 1.00 83.38 204 LEU A CA 1
ATOM 1652 C C . LEU A 1 204 ? -4.076 -19.116 10.620 1.00 83.38 204 LEU A C 1
ATOM 1654 O O . LEU A 1 204 ? -3.626 -19.806 11.528 1.00 83.38 204 LEU A O 1
ATOM 1658 N N . SER A 1 205 ? -5.362 -18.758 10.564 1.00 77.25 205 SER A N 1
ATOM 1659 C CA . SER A 1 205 ? -6.380 -19.168 11.540 1.00 77.25 205 SER A CA 1
ATOM 1660 C C . SER A 1 205 ? -6.861 -20.616 11.356 1.00 77.25 205 SER A C 1
ATOM 1662 O O . SER A 1 205 ? -7.820 -21.043 12.002 1.00 77.25 205 SER A O 1
ATOM 1664 N N . GLY A 1 206 ? -6.211 -21.391 10.480 1.00 69.38 206 GLY A N 1
ATOM 1665 C CA . GLY A 1 206 ? -6.499 -22.808 10.278 1.00 69.38 206 GLY A CA 1
ATOM 1666 C C . GLY A 1 206 ? -7.833 -23.083 9.583 1.00 69.38 206 GLY A C 1
ATOM 1667 O O . GLY A 1 206 ? -8.391 -24.156 9.785 1.00 69.38 206 GLY A O 1
ATOM 1668 N N . HIS A 1 207 ? -8.344 -22.146 8.774 1.00 64.56 207 HIS A N 1
ATOM 1669 C CA . HIS A 1 207 ? -9.692 -22.202 8.182 1.00 64.56 207 HIS A CA 1
ATOM 1670 C C . HIS A 1 207 ? -10.831 -22.180 9.213 1.00 64.56 207 HIS A C 1
ATOM 1672 O O . HIS A 1 207 ? -11.962 -22.555 8.895 1.00 64.56 207 HIS A O 1
ATOM 1678 N N . SER A 1 208 ? -10.559 -21.726 10.440 1.00 53.41 208 SER A N 1
ATOM 1679 C CA . SER A 1 208 ? -11.618 -21.425 11.405 1.00 53.41 208 SER A CA 1
ATOM 1680 C C . SER A 1 208 ? -12.588 -20.425 10.766 1.00 53.41 208 SER A C 1
ATOM 1682 O O . SER A 1 208 ? -12.153 -19.530 10.037 1.00 53.41 208 SER A O 1
ATOM 1684 N N . GLY A 1 209 ? -13.895 -20.634 10.963 1.00 54.69 209 GLY A N 1
ATOM 1685 C CA . GLY A 1 209 ? -14.968 -19.941 10.242 1.00 54.69 209 GLY A CA 1
ATOM 1686 C C . GLY A 1 209 ? -14.833 -18.413 10.198 1.00 54.69 209 GLY A C 1
ATOM 1687 O O . GLY A 1 209 ? -14.074 -17.808 10.953 1.00 54.69 209 GLY A O 1
ATOM 1688 N N . THR A 1 210 ? -15.603 -17.782 9.308 1.00 55.34 210 THR A N 1
ATOM 1689 C CA . THR A 1 210 ? -15.561 -16.348 8.945 1.00 55.34 210 THR A CA 1
ATOM 1690 C C . THR A 1 210 ? -15.465 -15.375 10.132 1.00 55.34 210 THR A C 1
ATOM 1692 O O . THR A 1 210 ? -14.886 -14.299 9.994 1.00 55.34 210 THR A O 1
ATOM 1695 N N . GLU A 1 211 ? -15.964 -15.784 11.300 1.00 53.94 211 GLU A N 1
ATOM 1696 C CA . GLU A 1 211 ? -15.872 -15.117 12.606 1.00 53.94 211 GLU A CA 1
ATOM 1697 C C . GLU A 1 211 ? -14.445 -14.662 12.980 1.00 53.94 211 GLU A C 1
ATOM 1699 O O . GLU A 1 211 ? -14.273 -13.586 13.541 1.00 53.94 211 GLU A O 1
ATOM 1704 N N . TYR A 1 212 ? -13.399 -15.421 12.628 1.00 49.31 212 TYR A N 1
ATOM 1705 C CA . TYR A 1 212 ? -12.019 -15.110 13.042 1.00 49.31 212 TYR A CA 1
ATOM 1706 C C . TYR A 1 212 ? -11.270 -14.131 12.124 1.00 49.31 212 TYR A C 1
ATOM 1708 O O . TYR A 1 212 ? -10.166 -13.713 12.458 1.00 49.31 212 TYR A O 1
ATOM 1716 N N . THR A 1 213 ? -11.824 -13.777 10.959 1.00 49.72 213 THR A N 1
ATOM 1717 C CA . THR A 1 213 ? -11.113 -12.950 9.954 1.00 49.72 213 THR A CA 1
ATOM 1718 C C . THR A 1 213 ? -11.571 -11.480 9.952 1.00 49.72 213 THR A C 1
ATOM 1720 O O . THR A 1 213 ? -11.035 -10.681 9.190 1.00 49.72 213 THR A O 1
ATOM 1723 N N . LEU A 1 214 ? -12.567 -11.116 10.773 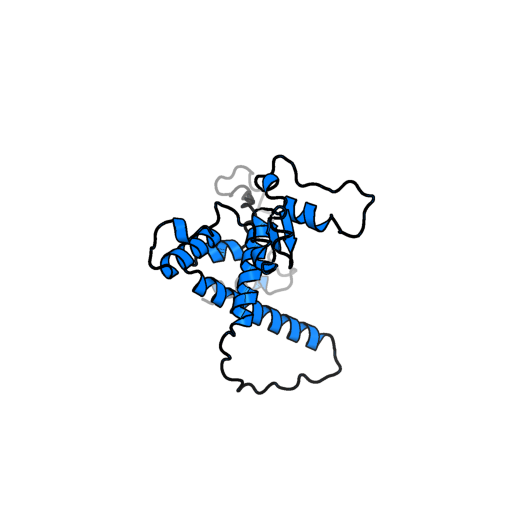1.00 50.03 214 LEU A N 1
ATOM 1724 C CA . LEU A 1 214 ? -13.219 -9.793 10.780 1.00 50.03 214 LEU A CA 1
ATOM 1725 C C . LEU A 1 214 ? -13.068 -9.004 12.096 1.00 50.03 214 LEU A C 1
ATOM 1727 O O . LEU A 1 214 ? -13.793 -8.024 12.279 1.00 50.03 214 LEU A O 1
ATOM 1731 N N . LEU A 1 215 ? -12.169 -9.413 12.996 1.00 41.66 215 LEU A N 1
ATOM 1732 C CA . LEU A 1 215 ? -11.865 -8.662 14.222 1.00 41.66 215 LEU A CA 1
ATOM 1733 C C . LEU A 1 215 ? -10.810 -7.579 13.980 1.00 41.66 215 LEU A C 1
ATOM 1735 O O . LEU A 1 215 ? -9.775 -7.901 13.353 1.00 41.66 215 LEU A O 1
#